Protein 3IPJ (pdb70)

Nearest PDB structures (foldseek):
  3ipj-assembly2_B  TM=1.006E+00  e=4.466E-18  Clostridioides difficile 630
  3bp3-assembly2_B  TM=8.435E-01  e=3.294E-05  Escherichia coli
  1o2f-assembly1_B  TM=8.550E-01  e=3.747E-05  Escherichia coli
  3bp8-assembly1_C  TM=8.709E-01  e=8.657E-05  unclassified
  3lv2-assembly1_A  TM=4.352E-01  e=1.649E+00  Mycobacterium tuberculosis

Structure (mmCIF, N/CA/C/O backbone):
data_3IPJ
#
_entry.id   3IPJ
#
_cell.length_a   37.635
_cell.length_b   34.734
_cell.length_c   72.195
_cell.angle_alpha   90.00
_cell.angle_beta   90.07
_cell.angle_gamma   90.00
#
_symmetry.space_group_name_H-M   'P 1 21 1'
#
loop_
_entity.id
_entity.type
_entity.pdbx_description
1 polymer 'PTS system, IIabc component'
2 non-polymer 'ZINC ION'
3 water water
#
loop_
_atom_site.group_PDB
_atom_site.id
_atom_site.type_symbol
_atom_site.label_atom_id
_atom_site.label_alt_id
_atom_site.label_comp_id
_atom_site.label_asym_id
_atom_site.label_entity_id
_atom_site.label_seq_id
_atom_site.pdbx_PDB_ins_code
_atom_site.Cartn_x
_atom_site.Cartn_y
_atom_site.Cartn_z
_atom_site.occupancy
_atom_site.B_iso_or_equiv
_atom_site.auth_seq_id
_atom_site.auth_comp_id
_atom_site.auth_asym_id
_atom_site.auth_atom_id
_atom_site.pdbx_PDB_model_num
ATOM 1 N N . SER A 1 1 ? 1.128 14.189 45.949 1.00 29.33 1 SER A N 1
ATOM 2 C CA . SER A 1 1 ? 2.553 13.959 45.736 1.00 29.17 1 SER A CA 1
ATOM 3 C C . SER A 1 1 ? 3.276 15.295 45.511 1.00 31.65 1 SER A C 1
ATOM 4 O O . SER A 1 1 ? 2.690 16.271 45.206 1.00 30.33 1 SER A O 1
ATOM 7 N N . ASN A 1 2 ? 4.596 15.230 45.690 1.00 34.90 2 ASN A N 1
ATOM 8 C CA . ASN A 1 2 ? 5.480 16.333 45.382 1.00 39.22 2 ASN A CA 1
ATOM 9 C C . ASN A 1 2 ? 5.501 16.664 43.890 1.00 9.55 2 ASN A C 1
ATOM 10 O O . ASN A 1 2 ? 5.137 15.883 42.990 1.00 10.58 2 ASN A O 1
ATOM 15 N N . ALA A 1 3 ? 5.938 17.874 43.638 1.00 12.30 3 ALA A N 1
ATOM 16 C CA . ALA A 1 3 ? 5.969 18.475 42.291 1.00 19.13 3 ALA A CA 1
ATOM 17 C C . ALA A 1 3 ? 7.001 17.838 41.320 1.00 17.18 3 ALA A C 1
ATOM 18 O O . ALA A 1 3 ? 7.007 18.187 40.200 1.00 14.62 3 ALA A O 1
ATOM 20 N N . ASN A 1 4 ? 7.840 16.913 41.786 1.00 14.30 4 ASN A N 1
ATOM 21 C CA . ASN A 1 4 ? 8.751 16.179 40.912 1.00 13.39 4 ASN A CA 1
ATOM 22 C C . ASN A 1 4 ? 8.122 14.874 40.351 1.00 14.07 4 ASN A C 1
ATOM 23 O O . ASN A 1 4 ? 8.789 14.105 39.698 1.00 16.71 4 ASN A O 1
ATOM 28 N N . LYS A 1 5 ? 6.858 14.647 40.645 1.00 10.63 5 LYS A N 1
ATOM 29 C CA . LYS A 1 5 ? 6.183 13.436 40.230 1.00 12.11 5 LYS A CA 1
ATOM 30 C C . LYS A 1 5 ? 6.376 13.171 38.763 1.00 11.05 5 LYS A C 1
ATOM 31 O O . LYS A 1 5 ? 6.640 12.042 38.374 1.00 11.35 5 LYS A O 1
ATOM 37 N N . TYR A 1 6 ? 6.261 14.245 37.972 1.00 10.54 6 TYR A N 1
ATOM 38 C CA . TYR A 1 6 ? 6.198 14.097 36.492 1.00 11.69 6 TYR A CA 1
ATOM 39 C C . TYR A 1 6 ? 7.549 13.972 35.837 1.00 12.71 6 TYR A C 1
ATOM 40 O O . TYR A 1 6 ? 7.718 13.325 34.776 1.00 12.28 6 TYR A O 1
ATOM 49 N N . ASN A 1 7 ? 8.525 14.602 36.473 1.00 13.98 7 ASN A N 1
ATOM 50 C CA . ASN A 1 7 ? 9.915 14.456 36.042 1.00 14.67 7 ASN A CA 1
ATOM 51 C C . ASN A 1 7 ? 10.493 13.066 36.394 1.00 14.10 7 ASN A C 1
ATOM 52 O O . ASN A 1 7 ? 11.272 12.540 35.597 1.00 14.96 7 ASN A O 1
ATOM 57 N N . LYS A 1 8 ? 10.072 12.449 37.511 1.00 11.87 8 LYS A N 1
ATOM 58 C CA . LYS A 1 8 ? 10.461 11.044 37.847 1.00 12.15 8 LYS A CA 1
ATOM 59 C C . LYS A 1 8 ? 9.916 10.034 36.810 1.00 11.83 8 LYS A C 1
ATOM 60 O O . LYS A 1 8 ? 10.646 9.216 36.293 1.00 12.37 8 LYS A O 1
ATOM 66 N N . ILE A 1 9 ? 8.617 10.104 36.516 1.00 13.42 9 ILE A N 1
ATOM 67 C CA . ILE A 1 9 ? 8.061 9.321 35.423 1.00 9.52 9 ILE A CA 1
ATOM 68 C C . ILE A 1 9 ? 8.840 9.555 34.094 1.00 9.62 9 ILE A C 1
ATOM 69 O O . ILE A 1 9 ? 9.256 8.610 33.450 1.00 11.49 9 ILE A O 1
ATOM 74 N N . ALA A 1 10 ? 9.045 10.803 33.685 1.00 9.64 10 ALA A N 1
ATOM 75 C CA . ALA A 1 10 ? 9.778 11.076 32.438 1.00 10.94 10 ALA A CA 1
ATOM 76 C C . ALA A 1 10 ? 11.110 10.386 32.496 1.00 11.13 10 ALA A C 1
ATOM 77 O O . ALA A 1 10 ? 11.526 9.738 31.530 1.00 10.50 10 ALA A O 1
ATOM 79 N N . ASN A 1 11 ? 11.829 10.547 33.591 1.00 11.23 11 ASN A N 1
ATOM 80 C CA . ASN A 1 11 ? 13.152 9.912 33.678 1.00 13.50 11 ASN A CA 1
ATOM 81 C C . ASN A 1 11 ? 13.125 8.394 33.648 1.00 13.25 11 ASN A C 1
ATOM 82 O O . ASN A 1 11 ? 14.001 7.764 33.005 1.00 11.59 11 ASN A O 1
ATOM 87 N N . GLU A 1 12 ? 12.144 7.809 34.341 1.00 12.42 12 GLU A N 1
ATOM 88 C CA . GLU A 1 12 ? 12.027 6.345 34.343 1.00 11.25 12 GLU A CA 1
ATOM 89 C C . GLU A 1 12 ? 11.733 5.900 32.930 1.00 11.56 12 GLU A C 1
ATOM 90 O O . GLU A 1 12 ? 12.325 4.918 32.451 1.00 11.78 12 GLU A O 1
ATOM 96 N N . LEU A 1 13 ? 10.814 6.605 32.252 1.00 10.20 13 LEU A N 1
ATOM 97 C CA . LEU A 1 13 ? 10.463 6.248 30.876 1.00 12.22 13 LEU A CA 1
ATOM 98 C C . LEU A 1 13 ? 11.694 6.318 29.960 1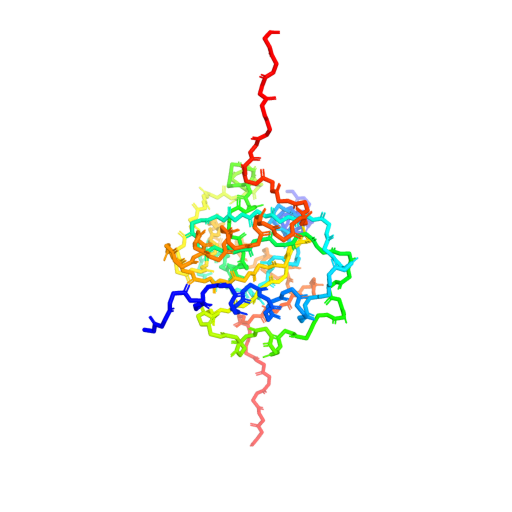.00 11.72 13 LEU A C 1
ATOM 99 O O . LEU A 1 13 ? 11.968 5.332 29.230 1.00 12.93 13 LEU A O 1
ATOM 104 N N . ILE A 1 14 ? 12.437 7.435 30.001 1.00 13.96 14 ILE A N 1
ATOM 105 C CA . ILE A 1 14 ? 13.644 7.597 29.141 1.00 16.18 14 ILE A CA 1
ATOM 106 C C . ILE A 1 14 ? 14.630 6.450 29.460 1.00 15.45 14 ILE A C 1
ATOM 107 O O . ILE A 1 14 ? 15.222 5.852 28.526 1.00 14.60 14 ILE A O 1
ATOM 112 N N . LYS A 1 15 ? 14.822 6.156 30.758 1.00 12.28 15 LYS A N 1
ATOM 113 C CA . LYS A 1 15 ? 15.728 5.137 31.137 1.00 11.74 15 LYS A CA 1
ATOM 114 C C . LYS A 1 15 ? 15.350 3.724 30.612 1.00 14.90 15 LYS A C 1
ATOM 115 O O . LYS A 1 15 ? 16.213 2.945 30.198 1.00 14.88 15 LYS A O 1
ATOM 121 N N . ILE A 1 16 ? 14.068 3.392 30.625 1.00 11.76 16 ILE A N 1
ATOM 122 C CA . ILE A 1 16 ? 13.688 2.105 30.127 1.00 10.87 16 ILE A CA 1
ATOM 123 C C . ILE A 1 16 ? 13.737 1.998 28.577 1.00 11.23 16 ILE A C 1
ATOM 124 O O . ILE A 1 16 ? 14.103 0.956 28.027 1.00 13.39 16 ILE A O 1
ATOM 129 N N . ILE A 1 17 ? 13.353 3.054 27.880 1.00 10.31 17 ILE A N 1
ATOM 130 C CA . ILE A 1 17 ? 13.355 3.054 26.394 1.00 10.27 17 ILE A CA 1
ATOM 131 C C . ILE A 1 17 ? 14.817 3.118 25.939 1.00 10.92 17 ILE A C 1
ATOM 132 O O . ILE A 1 17 ? 15.230 2.415 25.031 1.00 12.81 17 ILE A O 1
ATOM 137 N N . GLY A 1 18 ? 15.631 3.907 26.613 1.00 10.22 18 GLY A N 1
ATOM 138 C CA . GLY A 1 18 ? 17.023 4.095 26.235 1.00 9.19 18 GLY A CA 1
ATOM 139 C C . GLY A 1 18 ? 17.151 5.469 25.615 1.00 11.45 18 GLY A C 1
ATOM 140 O O . GLY A 1 18 ? 16.529 5.730 24.584 1.00 10.98 18 GLY A O 1
ATOM 141 N N . GLU A 1 19 ? 18.000 6.344 26.161 1.00 13.83 19 GLU A N 1
ATOM 142 C CA . GLU A 1 19 ? 18.041 7.700 25.616 1.00 15.59 19 GLU A CA 1
ATOM 143 C C . GLU A 1 19 ? 18.362 7.765 24.094 1.00 15.32 19 GLU A C 1
ATOM 144 O O . GLU A 1 19 ? 17.753 8.529 23.319 1.00 14.76 19 GLU A O 1
ATOM 150 N N . ASP A 1 20 ? 19.344 6.970 23.672 1.00 15.39 20 ASP A N 1
ATOM 151 C CA . ASP A 1 20 ? 19.797 7.040 22.286 1.00 13.07 20 ASP A CA 1
ATOM 152 C C . ASP A 1 20 ? 18.969 6.081 21.406 1.00 12.79 20 ASP A C 1
ATOM 153 O O . ASP A 1 20 ? 19.230 5.944 20.201 1.00 12.49 20 ASP A O 1
ATOM 158 N N . ASN A 1 21 ? 17.927 5.486 22.016 1.00 11.56 21 ASN A N 1
ATOM 159 C CA . ASN A 1 21 ? 16.941 4.710 21.255 1.00 13.86 21 ASN A CA 1
ATOM 160 C C . ASN A 1 21 ? 15.750 5.597 20.786 1.00 12.09 21 ASN A C 1
ATOM 161 O O . ASN A 1 21 ? 14.806 5.091 20.156 1.00 12.71 21 ASN A O 1
ATOM 166 N N . ILE A 1 22 ? 15.783 6.893 21.108 1.00 12.31 22 ILE A N 1
ATOM 167 C CA . ILE A 1 22 ? 14.653 7.802 20.856 1.00 12.47 22 ILE A CA 1
ATOM 168 C C . ILE A 1 22 ? 14.954 8.601 19.608 1.00 13.44 22 ILE A C 1
ATOM 169 O O . ILE A 1 22 ? 16.016 9.252 19.549 1.00 18.16 22 ILE A O 1
ATOM 174 N N . ILE A 1 23 ? 14.078 8.560 18.603 1.00 12.54 23 ILE A N 1
ATOM 175 C CA . ILE A 1 23 ? 14.239 9.435 17.422 1.00 12.45 23 ILE A CA 1
ATOM 176 C C . ILE A 1 23 ? 13.623 10.816 17.727 1.00 13.47 23 ILE A C 1
ATOM 177 O O . ILE A 1 23 ? 14.286 11.864 17.568 1.00 14.08 23 ILE A O 1
ATOM 182 N N . SER A 1 24 ? 12.352 10.814 18.182 1.00 11.51 24 SER A N 1
ATOM 183 C CA . SER A 1 24 ? 11.628 12.038 18.499 1.00 11.51 24 SER A CA 1
ATOM 184 C C . SER A 1 24 ? 10.413 11.659 19.340 1.00 13.01 24 SER A C 1
ATOM 185 O O . SER A 1 24 ? 10.112 10.472 19.461 1.00 11.93 24 SER A O 1
ATOM 188 N N . ILE A 1 25 ? 9.754 12.671 19.940 1.00 11.73 25 ILE A N 1
ATOM 189 C CA . ILE A 1 25 ? 8.735 12.474 20.904 1.00 12.06 25 ILE A CA 1
ATOM 190 C C . ILE A 1 25 ? 7.697 13.516 20.664 1.00 14.85 25 ILE A C 1
ATOM 191 O O . ILE A 1 25 ? 8.049 14.647 20.411 1.00 15.66 25 ILE A O 1
ATOM 196 N N . THR A 1 26 ? 6.409 13.133 20.744 1.00 12.83 26 THR A N 1
ATOM 197 C CA . THR A 1 26 ? 5.282 14.082 20.817 1.00 11.36 26 THR A CA 1
ATOM 198 C C . THR A 1 26 ? 4.226 13.459 21.716 1.00 11.27 26 THR A C 1
ATOM 199 O O . THR A 1 26 ? 4.517 12.498 22.456 1.00 9.78 26 THR A O 1
ATOM 203 N N . HIS A 1 27 ? 3.006 13.962 21.641 1.00 10.51 27 HIS A N 1
ATOM 204 C CA . HIS A 1 27 ? 1.959 13.424 22.477 1.00 11.76 27 HIS A CA 1
ATOM 205 C C . HIS A 1 27 ? 0.600 13.683 21.885 1.00 10.94 27 HIS A C 1
ATOM 206 O O . HIS A 1 27 ? 0.476 14.505 21.005 1.00 13.01 27 HIS A O 1
ATOM 213 N N . CYS A 1 28 ? -0.424 12.962 22.319 1.00 10.07 28 CYS A N 1
ATOM 214 C CA . CYS A 1 28 ? -1.804 13.357 21.979 1.00 11.46 28 CYS A CA 1
ATOM 215 C C . CYS A 1 28 ? -2.486 13.680 23.323 1.00 9.59 28 CYS A C 1
ATOM 216 O O . CYS A 1 28 ? -1.820 14.026 24.320 1.00 10.94 28 CYS A O 1
ATOM 219 N N . ALA A 1 29 ? -3.814 13.554 23.371 1.00 10.30 29 ALA A N 1
ATOM 220 C CA . ALA A 1 29 ? -4.532 13.972 24.559 1.00 8.59 29 ALA A CA 1
ATOM 221 C C . ALA A 1 29 ? -4.260 13.019 25.672 1.00 8.56 29 ALA A C 1
ATOM 222 O O . ALA A 1 29 ? -4.416 13.405 26.831 1.00 10.71 29 ALA A O 1
ATOM 224 N N . THR A 1 30 ? -3.903 11.761 25.353 1.00 9.14 30 THR A N 1
ATOM 225 C CA . THR A 1 30 ? -3.795 10.765 26.439 1.00 8.92 30 THR A CA 1
ATOM 226 C C . THR A 1 30 ? -2.490 9.997 26.359 1.00 9.09 30 THR A C 1
ATOM 227 O O . THR A 1 30 ? -2.145 9.309 27.324 1.00 9.42 30 THR A O 1
ATOM 231 N N . ARG A 1 31 ? -1.773 10.071 25.220 1.00 8.65 31 ARG A N 1
ATOM 232 C CA . ARG A 1 31 ? -0.565 9.255 25.079 1.00 9.47 31 ARG A CA 1
ATOM 233 C C . ARG A 1 31 ? 0.727 10.046 24.778 1.00 9.44 31 ARG A C 1
ATOM 234 O O . ARG A 1 31 ? 0.748 10.994 24.001 1.00 10.13 31 ARG A O 1
ATOM 242 N N . LEU A 1 32 ? 1.805 9.633 25.406 1.00 10.06 32 LEU A N 1
ATOM 243 C CA . LEU A 1 32 ? 3.173 10.039 25.056 1.00 9.84 32 LEU A CA 1
ATOM 244 C C . LEU A 1 32 ? 3.585 9.117 23.892 1.00 9.47 32 LEU A C 1
ATOM 245 O O . LEU A 1 32 ? 3.558 7.900 24.016 1.00 10.30 32 LEU A O 1
ATOM 250 N N . ARG A 1 33 ? 3.955 9.702 22.761 1.00 10.65 33 ARG A N 1
ATOM 251 C CA . ARG A 1 33 ? 4.227 8.932 21.580 1.00 9.34 33 ARG A CA 1
ATOM 252 C C . ARG A 1 33 ? 5.703 9.075 21.216 1.00 9.74 33 ARG A C 1
ATOM 253 O O . ARG A 1 33 ? 6.152 10.149 20.834 1.00 9.84 33 ARG A O 1
ATOM 261 N N . VAL A 1 34 ? 6.451 7.986 21.351 1.00 9.08 34 VAL A N 1
ATOM 262 C CA . VAL A 1 34 ? 7.920 8.014 21.172 1.00 8.86 34 VAL A CA 1
ATOM 263 C C . VAL A 1 34 ? 8.318 7.227 19.911 1.00 10.76 34 VAL A C 1
ATOM 264 O O . VAL A 1 34 ? 8.087 5.999 19.876 1.00 11.35 34 VAL A O 1
ATOM 268 N N . MET A 1 35 ? 8.884 7.905 18.893 1.00 9.68 35 MET A N 1
ATOM 269 C CA . MET A 1 35 ? 9.396 7.218 17.692 1.00 10.39 35 MET A CA 1
ATOM 270 C C . MET A 1 35 ? 10.739 6.644 18.164 1.00 12.72 35 MET A C 1
ATOM 271 O O . MET A 1 35 ? 11.619 7.418 18.605 1.00 11.39 35 MET A O 1
ATOM 276 N N . VAL A 1 36 ? 10.867 5.299 18.140 1.00 10.74 36 VAL A N 1
ATOM 277 C CA . VAL A 1 36 ? 12.062 4.631 18.637 1.00 8.21 36 VAL A CA 1
ATOM 278 C C . VAL A 1 36 ? 12.839 3.926 17.477 1.00 10.08 36 VAL A C 1
ATOM 279 O O . VAL A 1 36 ? 12.267 3.531 16.476 1.00 8.92 36 VAL A O 1
ATOM 283 N N . LYS A 1 37 ? 14.152 3.781 17.657 1.00 10.09 37 LYS A N 1
ATOM 284 C CA . LYS A 1 37 ? 15.003 3.056 16.734 1.00 11.06 37 LYS A CA 1
ATOM 285 C C . LYS A 1 37 ? 14.776 1.537 16.760 1.00 12.62 37 LYS A C 1
ATOM 286 O O . LYS A 1 37 ? 14.666 0.865 15.721 1.00 12.74 37 LYS A O 1
ATOM 292 N N . ASP A 1 38 ? 14.671 0.990 17.954 1.00 12.41 38 ASP A N 1
ATOM 293 C CA . ASP A 1 38 ? 14.530 -0.467 18.153 1.00 11.47 38 ASP A CA 1
ATOM 294 C C . ASP A 1 38 ? 13.534 -0.783 19.305 1.00 9.94 38 ASP A C 1
ATOM 295 O O . ASP A 1 38 ? 13.881 -0.732 20.504 1.00 8.94 38 ASP A O 1
ATOM 300 N N . ARG A 1 39 ? 12.293 -1.125 18.941 1.00 9.55 39 ARG A N 1
ATOM 301 C CA . ARG A 1 39 ? 11.342 -1.515 19.955 1.00 12.29 39 ARG A CA 1
ATOM 302 C C . ARG A 1 39 ? 11.769 -2.775 20.748 1.00 10.50 39 ARG A C 1
ATOM 303 O O . ARG A 1 39 ? 11.400 -2.932 21.901 1.00 10.95 39 ARG A O 1
ATOM 311 N N . GLU A 1 40 ? 12.544 -3.644 20.105 1.00 9.33 40 GLU A N 1
ATOM 312 C CA . GLU A 1 40 ? 12.836 -4.969 20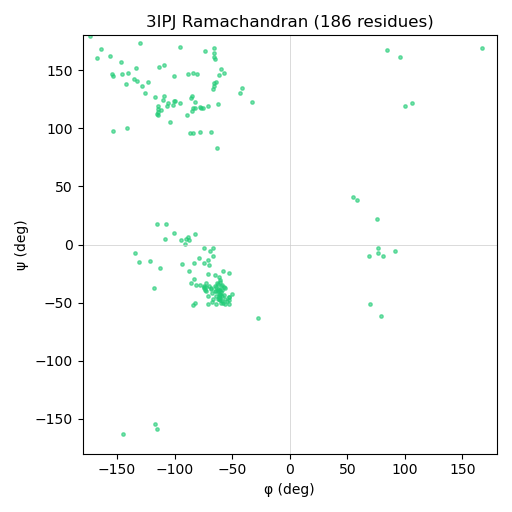.615 1.00 9.87 40 GLU A CA 1
ATOM 313 C C . GLU A 1 40 ? 13.817 -4.974 21.777 1.00 13.39 40 GLU A C 1
ATOM 314 O O . GLU A 1 40 ? 14.115 -6.059 22.327 1.00 17.64 40 GLU A O 1
ATOM 320 N N . ILE A 1 41 ? 14.342 -3.808 22.164 1.00 9.22 41 ILE A N 1
ATOM 321 C CA . ILE A 1 41 ? 15.133 -3.722 23.376 1.00 10.02 41 ILE A CA 1
ATOM 322 C C . ILE A 1 41 ? 14.389 -2.983 24.519 1.00 13.56 41 ILE A C 1
ATOM 323 O O . ILE A 1 41 ? 14.982 -2.735 25.598 1.00 18.46 41 ILE A O 1
ATOM 328 N N . ILE A 1 42 ? 13.108 -2.623 24.289 1.00 12.52 42 ILE A N 1
ATOM 329 C CA . ILE A 1 42 ? 12.312 -1.897 25.280 1.00 11.14 42 ILE A CA 1
ATOM 330 C C . ILE A 1 42 ? 11.506 -2.964 26.071 1.00 12.09 42 ILE A C 1
ATOM 331 O O . ILE A 1 42 ? 10.717 -3.734 25.487 1.00 11.44 42 ILE A O 1
ATOM 336 N N . ASN A 1 43 ? 11.711 -2.987 27.401 1.00 11.57 43 ASN A N 1
ATOM 337 C CA . ASN A 1 43 ? 11.079 -3.938 28.267 1.00 10.17 43 ASN A CA 1
ATOM 338 C C . ASN A 1 43 ? 9.668 -3.408 28.621 1.00 9.51 43 ASN A C 1
ATOM 339 O O . ASN A 1 43 ? 9.510 -2.554 29.533 1.00 9.69 43 ASN A O 1
ATOM 344 N N . ASP A 1 44 ? 8.653 -3.865 27.892 1.00 9.31 44 ASP A N 1
ATOM 345 C CA . ASP A 1 44 ? 7.321 -3.279 28.043 1.00 12.48 44 ASP A CA 1
ATOM 346 C C . ASP A 1 44 ? 6.858 -3.413 29.478 1.00 10.60 44 ASP A C 1
ATOM 347 O O . ASP A 1 44 ? 6.178 -2.535 30.001 1.00 12.57 44 ASP A O 1
ATOM 352 N N . LYS A 1 45 ? 7.165 -4.552 30.097 1.00 11.71 45 LYS A N 1
ATOM 353 C CA . LYS A 1 45 ? 6.659 -4.839 31.454 1.00 11.69 45 LYS A CA 1
ATOM 354 C C . LYS A 1 45 ? 7.175 -3.818 32.458 1.00 11.05 45 LYS A C 1
ATOM 355 O O . LYS A 1 45 ? 6.481 -3.498 33.420 1.00 10.63 45 LYS A O 1
ATOM 361 N N . LYS A 1 46 ? 8.407 -3.346 32.243 1.00 10.99 46 LYS A N 1
ATOM 362 C CA . LYS A 1 46 ? 8.967 -2.337 33.120 1.00 11.72 46 LYS A CA 1
ATOM 363 C C . LYS A 1 46 ? 8.333 -0.992 32.842 1.00 10.96 46 LYS A C 1
ATOM 364 O O . LYS A 1 46 ? 8.135 -0.196 33.769 1.00 10.15 46 LYS A O 1
ATOM 370 N N . VAL A 1 47 ? 8.048 -0.708 31.568 1.00 9.82 47 VAL A N 1
ATOM 371 C CA . VAL A 1 47 ? 7.323 0.505 31.284 1.00 10.90 47 VAL A CA 1
ATOM 372 C C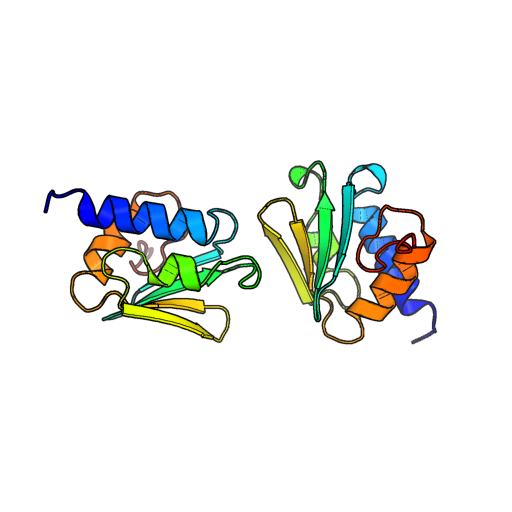 . VAL A 1 47 ? 5.953 0.535 31.943 1.00 9.49 47 VAL A C 1
ATOM 373 O O . VAL A 1 47 ? 5.572 1.536 32.519 1.00 10.90 47 VAL A O 1
ATOM 377 N N . GLU A 1 48 ? 5.237 -0.568 31.908 1.00 9.00 48 GLU A N 1
ATOM 378 C CA . GLU A 1 48 ? 3.890 -0.626 32.404 1.00 9.17 48 GLU A CA 1
ATOM 379 C C . GLU A 1 48 ? 3.840 -0.390 33.909 1.00 9.81 48 GLU A C 1
ATOM 380 O O . GLU A 1 48 ? 2.822 0.049 34.431 1.00 11.52 48 GLU A O 1
ATOM 386 N N . LYS A 1 49 ? 4.932 -0.707 34.607 1.00 12.16 49 LYS A N 1
ATOM 387 C CA . LYS A 1 49 ? 5.051 -0.552 36.081 1.00 12.59 49 LYS A CA 1
ATOM 388 C C . LYS A 1 49 ? 5.334 0.892 36.520 1.00 13.33 49 LYS A C 1
ATOM 389 O O . LYS A 1 49 ? 5.246 1.174 37.729 1.00 13.90 49 LYS A O 1
ATOM 395 N N . VAL A 1 50 ? 5.688 1.799 35.564 1.00 10.27 50 VAL A N 1
ATOM 396 C CA . VAL A 1 50 ? 5.927 3.194 35.906 1.00 9.94 50 VAL A CA 1
ATOM 397 C C . VAL A 1 50 ? 4.615 3.897 36.397 1.00 9.22 50 VAL A C 1
ATOM 398 O O . VAL A 1 50 ? 3.519 3.628 35.865 1.00 8.78 50 VAL A O 1
ATOM 402 N N . ASP A 1 51 ? 4.730 4.727 37.449 1.00 10.10 51 ASP A N 1
ATOM 403 C CA . ASP A 1 51 ? 3.629 5.564 37.965 1.00 12.47 51 ASP A CA 1
ATOM 404 C C . ASP A 1 51 ? 2.837 6.227 36.814 1.00 12.34 51 ASP A C 1
ATOM 405 O O . ASP A 1 51 ? 3.438 6.813 35.870 1.00 12.35 51 ASP A O 1
ATOM 410 N N . GLU A 1 52 ? 1.511 6.086 36.889 1.00 9.88 52 GLU A N 1
ATOM 411 C CA . GLU A 1 52 ? 0.575 6.701 35.968 1.00 10.71 52 GLU A CA 1
ATOM 412 C C . GLU A 1 52 ? 0.482 6.010 34.623 1.00 10.67 52 GLU A C 1
ATOM 413 O O . GLU A 1 52 ? -0.371 6.403 33.809 1.00 10.35 52 GLU A O 1
ATOM 419 N N . VAL A 1 53 ? 1.338 5.021 34.349 1.00 9.54 53 VAL A N 1
ATOM 420 C CA . VAL A 1 53 ? 1.249 4.371 33.004 1.00 8.66 53 VAL A CA 1
ATOM 421 C C . VAL A 1 53 ? 0.054 3.419 32.986 1.00 10.50 53 VAL A C 1
ATOM 422 O O . VAL A 1 53 ? 0.007 2.448 33.734 1.00 13.17 53 VAL A O 1
ATOM 426 N N . LYS A 1 54 ? -0.929 3.695 32.121 1.00 11.12 54 LYS A N 1
ATOM 427 C CA . LYS A 1 54 ? -2.177 2.922 32.076 1.00 9.81 54 LYS A CA 1
ATOM 428 C C . LYS A 1 54 ? -1.995 1.677 31.187 1.00 11.66 54 LYS A C 1
ATOM 429 O O . LYS A 1 54 ? -2.649 0.597 31.435 1.00 11.54 54 LYS A O 1
ATOM 435 N N . GLY A 1 55 ? -1.158 1.821 30.149 1.00 11.63 55 GLY A N 1
ATOM 436 C CA . GLY A 1 55 ? -0.804 0.707 29.284 1.00 8.68 55 GLY A CA 1
ATOM 437 C C . GLY A 1 55 ? 0.274 1.162 28.312 1.00 10.22 55 GLY A C 1
ATOM 438 O O . GLY A 1 55 ? 0.718 2.325 28.347 1.00 13.28 55 GLY A O 1
ATOM 439 N N . VAL A 1 56 ? 0.716 0.249 27.462 1.00 9.78 56 VAL A N 1
ATOM 440 C CA . VAL A 1 56 ? 1.733 0.572 26.418 1.00 11.65 56 VAL A CA 1
ATOM 441 C C . VAL A 1 56 ? 1.354 -0.149 25.166 1.00 11.30 56 VAL A C 1
ATOM 442 O O . VAL A 1 56 ? 0.764 -1.235 25.260 1.00 12.02 56 VAL A O 1
ATOM 446 N N . PHE A 1 57 ? 1.662 0.443 24.007 1.00 9.99 57 PHE A N 1
ATOM 447 C CA . PHE A 1 57 ? 1.470 -0.222 22.708 1.00 11.40 57 PHE A CA 1
ATOM 448 C C . PHE A 1 57 ? 2.587 0.238 21.783 1.00 11.37 57 PHE A C 1
ATOM 449 O O . PHE A 1 57 ? 3.004 1.425 21.839 1.00 12.35 57 PHE A O 1
ATOM 457 N N . PHE A 1 58 ? 3.012 -0.670 20.891 1.00 10.10 58 PHE A N 1
ATOM 458 C CA . PHE A 1 58 ? 3.887 -0.281 19.810 1.00 10.48 58 PHE A CA 1
ATOM 459 C C . PHE A 1 58 ? 3.172 -0.523 18.466 1.00 11.52 58 PHE A C 1
ATOM 460 O O . PHE A 1 58 ? 2.648 -1.644 18.185 1.00 12.48 58 PHE A O 1
ATOM 468 N N . THR A 1 59 ? 3.127 0.510 17.632 1.00 9.85 59 THR A N 1
ATOM 469 C CA . THR A 1 59 ? 2.632 0.285 16.303 1.00 11.33 59 THR A CA 1
ATOM 470 C C . THR A 1 59 ? 3.270 1.329 15.402 1.00 11.83 59 THR A C 1
ATOM 471 O O . THR A 1 59 ? 3.458 2.495 15.845 1.00 10.13 59 THR A O 1
ATOM 475 N N . SER A 1 60 ? 3.579 0.946 14.138 1.00 10.82 60 SER A N 1
ATOM 476 C CA . SER A 1 60 ? 3.965 1.939 13.097 1.00 12.91 60 SER A CA 1
ATOM 477 C C . SER A 1 60 ? 5.148 2.846 13.517 1.00 12.52 60 SER A C 1
ATOM 478 O O . SER A 1 60 ? 5.151 4.058 13.276 1.00 12.43 60 SER A O 1
ATOM 481 N N . GLY A 1 61 ? 6.138 2.240 14.161 1.00 11.06 61 GLY A N 1
ATOM 482 C CA . GLY A 1 61 ? 7.320 2.959 14.622 1.00 11.55 61 GLY A CA 1
ATOM 483 C C . GLY A 1 61 ? 7.123 3.709 15.941 1.00 12.54 61 GLY A C 1
ATOM 484 O O . GLY A 1 61 ? 8.098 4.185 16.514 1.00 11.13 61 GLY A O 1
ATOM 485 N N . GLN A 1 62 ? 5.884 3.808 16.415 1.00 12.07 62 GLN A N 1
ATOM 486 C CA . GLN A 1 62 ? 5.549 4.601 17.613 1.00 13.33 62 GLN A CA 1
ATOM 487 C C . GLN A 1 62 ? 5.373 3.705 18.838 1.00 11.73 62 GLN A C 1
ATOM 488 O O . GLN A 1 62 ? 4.467 2.846 18.880 1.00 9.51 62 GLN A O 1
ATOM 494 N N . TYR A 1 63 ? 6.209 3.964 19.850 1.00 8.39 63 TYR A N 1
ATOM 495 C CA . TYR A 1 63 ? 6.036 3.383 21.186 1.00 8.43 63 TYR A CA 1
ATOM 496 C C . TYR A 1 63 ? 5.120 4.327 22.036 1.00 10.12 63 TYR A C 1
ATOM 497 O O . TYR A 1 63 ? 5.518 5.429 22.370 1.00 9.86 63 TYR A O 1
ATOM 506 N N . GLN A 1 64 ? 3.886 3.891 22.365 1.00 9.73 64 GLN A N 1
ATOM 507 C CA . GLN A 1 64 ? 2.885 4.781 22.900 1.00 9.24 64 GLN A CA 1
ATOM 508 C C . GLN A 1 64 ? 2.692 4.406 24.384 1.00 10.66 64 GLN A C 1
ATOM 509 O O . GLN A 1 64 ? 2.492 3.223 24.711 1.00 10.54 64 GLN A O 1
ATOM 515 N N . ILE A 1 65 ? 2.785 5.405 25.267 1.00 8.73 65 ILE A N 1
ATOM 516 C CA . ILE A 1 65 ? 2.614 5.169 26.672 1.00 8.99 65 ILE A CA 1
ATOM 517 C C . ILE A 1 65 ? 1.379 5.910 27.070 1.00 9.78 65 ILE A C 1
ATOM 518 O O . ILE A 1 65 ? 1.331 7.139 26.945 1.00 10.64 65 ILE A O 1
ATOM 523 N N . ILE A 1 66 ? 0.357 5.174 27.518 1.00 9.11 66 ILE A N 1
ATOM 524 C CA . ILE A 1 66 ? -0.914 5.821 27.858 1.00 9.97 66 ILE A CA 1
ATOM 525 C C . ILE A 1 66 ? -0.789 6.399 29.278 1.00 9.48 66 ILE A C 1
ATOM 526 O O . ILE A 1 66 ? -0.579 5.650 30.240 1.00 9.30 66 ILE A O 1
ATOM 531 N N . LEU A 1 67 ? -0.894 7.728 29.393 1.00 9.26 67 LEU A N 1
ATOM 532 C CA . LEU A 1 67 ? -0.794 8.412 30.688 1.00 10.08 67 LEU A CA 1
ATOM 533 C C . LEU A 1 67 ? -2.133 9.065 31.115 1.00 9.91 67 LEU A C 1
ATOM 534 O O . LEU A 1 67 ? -2.342 9.319 32.315 1.00 10.23 67 LEU A O 1
ATOM 539 N N . GLY A 1 68 ? -3.038 9.312 30.174 1.00 10.26 68 GLY A N 1
ATOM 540 C CA . GLY A 1 68 ? -4.310 9.931 30.517 1.00 11.92 68 GLY A CA 1
ATOM 541 C C . GLY A 1 68 ? -4.214 11.437 30.293 1.00 13.16 68 GLY A C 1
ATOM 542 O O . GLY A 1 68 ? -3.114 12.030 30.195 1.00 12.74 68 GLY A O 1
ATOM 543 N N . THR A 1 69 ? -5.361 12.090 30.185 1.00 13.43 69 THR A N 1
ATOM 544 C CA . THR A 1 69 ? -5.350 13.545 30.018 1.00 13.97 69 THR A CA 1
ATOM 545 C C . THR A 1 69 ? -4.657 14.281 31.191 1.00 13.73 69 THR A C 1
ATOM 546 O O . THR A 1 69 ? -4.685 13.818 32.377 1.00 12.69 69 THR A O 1
ATOM 550 N N . GLY A 1 70 ? -4.091 15.443 30.871 1.00 12.65 70 GLY A N 1
ATOM 551 C CA . GLY A 1 70 ? -3.423 16.291 31.842 1.00 10.81 70 GLY A CA 1
ATOM 552 C C . GLY A 1 70 ? -2.115 15.689 32.345 1.00 13.68 70 GLY A C 1
ATOM 553 O O . GLY A 1 70 ? -1.080 16.385 32.336 1.00 16.45 70 GLY A O 1
ATOM 554 N N . ILE A 1 71 ? -2.120 14.423 32.800 1.00 11.34 71 ILE A N 1
ATOM 555 C CA . ILE A 1 71 ? -0.863 13.768 33.194 1.00 11.24 71 ILE A CA 1
ATOM 556 C C . ILE A 1 71 ? 0.077 13.680 31.960 1.00 10.59 71 ILE A C 1
ATOM 557 O O . ILE A 1 71 ? 1.278 13.904 32.109 1.00 10.39 71 ILE A O 1
ATOM 562 N N . VAL A 1 72 ? -0.464 13.386 30.754 1.00 10.19 72 VAL A N 1
ATOM 563 C CA . VAL A 1 72 ? 0.384 13.298 29.575 1.00 11.59 72 VAL A CA 1
ATOM 564 C C . VAL A 1 72 ? 1.145 14.632 29.282 1.00 12.09 72 VAL A C 1
ATOM 565 O O . VAL A 1 72 ? 2.327 14.604 28.917 1.00 11.07 72 VAL A O 1
ATOM 569 N N . ASN A 1 73 ? 0.484 15.794 29.440 1.00 10.89 73 ASN A N 1
ATOM 570 C CA . ASN A 1 73 ? 1.110 17.120 29.173 1.00 9.65 73 ASN A CA 1
ATOM 571 C C . ASN A 1 73 ? 2.188 17.481 30.153 1.00 11.79 73 ASN A C 1
ATOM 572 O O . ASN A 1 73 ? 3.164 18.105 29.754 1.00 11.91 73 ASN A O 1
ATOM 577 N N . LYS A 1 74 ? 1.972 17.100 31.448 1.00 10.99 74 LYS A N 1
ATOM 578 C CA . LYS A 1 74 ? 2.886 17.395 32.547 1.00 9.19 74 LYS A CA 1
ATOM 579 C C . LYS A 1 74 ? 4.153 16.559 32.389 1.00 9.67 74 LYS A C 1
ATOM 580 O O . LYS A 1 74 ? 5.263 17.026 32.672 1.00 11.18 74 LYS A O 1
ATOM 586 N N . VAL A 1 75 ? 3.990 15.327 31.891 1.00 11.86 75 VAL A N 1
ATOM 587 C CA . VAL A 1 75 ? 5.171 14.467 31.607 1.00 9.66 75 VAL A CA 1
ATOM 588 C C . VAL A 1 75 ? 5.874 14.988 30.357 1.00 11.00 75 VAL A C 1
ATOM 589 O O . VAL A 1 75 ? 7.128 15.072 30.302 1.00 11.43 75 VAL A O 1
ATOM 593 N N . TYR A 1 76 ? 5.081 15.407 29.380 1.00 10.62 76 TYR A N 1
ATOM 594 C CA . TYR A 1 76 ? 5.705 15.921 28.171 1.00 9.95 76 TYR A CA 1
ATOM 595 C C . TYR A 1 76 ? 6.590 17.168 28.509 1.00 10.08 76 TYR A C 1
ATOM 596 O O . TYR A 1 76 ? 7.701 17.319 28.006 1.00 10.21 76 TYR A O 1
ATOM 605 N N . ALA A 1 77 ? 6.077 18.065 29.355 1.00 11.74 77 ALA A N 1
ATOM 606 C CA . ALA A 1 77 ? 6.780 19.285 29.746 1.00 11.87 77 ALA A CA 1
ATOM 607 C C . ALA A 1 77 ? 8.154 19.007 30.468 1.00 16.56 77 ALA A C 1
ATOM 608 O O . ALA A 1 77 ? 9.142 19.786 30.361 1.00 15.24 77 ALA A O 1
ATOM 610 N N . GLU A 1 78 ? 8.230 17.884 31.186 1.00 14.26 78 GLU A N 1
ATOM 611 C CA . GLU A 1 78 ? 9.486 17.457 31.761 1.00 13.67 78 GLU A CA 1
ATOM 612 C C . GLU A 1 78 ? 10.417 16.976 30.641 1.00 14.17 78 GLU A C 1
ATOM 613 O O . GLU A 1 78 ? 11.534 17.424 30.551 1.00 15.24 78 GLU A O 1
ATOM 619 N N . VAL A 1 79 ? 9.942 16.080 29.774 1.00 14.42 79 VAL A N 1
ATOM 620 C CA . VAL A 1 79 ? 10.799 15.580 28.679 1.00 15.43 79 VAL A CA 1
ATOM 621 C C . VAL A 1 79 ? 11.331 16.721 27.795 1.00 17.83 79 VAL A C 1
ATOM 622 O O . VAL A 1 79 ? 12.496 16.685 27.330 1.00 15.67 79 VAL A O 1
ATOM 626 N N . GLU A 1 80 ? 10.483 17.742 27.580 1.00 15.66 80 GLU A N 1
ATOM 627 C CA . GLU A 1 80 ? 10.848 18.944 26.806 1.00 15.29 80 GLU A CA 1
ATOM 628 C C . GLU A 1 80 ? 12.150 19.659 27.265 1.00 20.21 80 GLU A C 1
ATOM 629 O O . GLU A 1 80 ? 12.747 20.392 26.474 1.00 23.42 80 GLU A O 1
ATOM 635 N N . LYS A 1 81 ? 12.576 19.507 28.523 1.00 22.91 81 LYS A N 1
ATOM 636 C CA . LYS A 1 81 ? 13.799 20.179 28.976 1.00 25.30 81 LYS A CA 1
ATOM 637 C C . LYS A 1 81 ? 15.010 19.248 28.815 1.00 30.43 81 LYS A C 1
ATOM 638 O O . LYS A 1 81 ? 16.163 19.677 28.832 1.00 29.89 81 LYS A O 1
ATOM 644 N N . MET A 1 82 ? 14.723 17.962 28.650 1.00 31.13 82 MET A N 1
ATOM 645 C CA . MET A 1 82 ? 15.745 16.943 28.631 1.00 29.05 82 MET A CA 1
ATOM 646 C C . MET A 1 82 ? 16.585 17.036 27.341 1.00 32.04 82 MET A C 1
ATOM 647 O O . MET A 1 82 ? 17.648 16.437 27.240 1.00 30.21 82 MET A O 1
ATOM 652 N N . GLY A 1 83 ? 16.117 17.787 26.349 1.00 32.47 83 GLY A N 1
ATOM 653 C CA . GLY A 1 83 ? 16.899 17.982 25.145 1.00 31.43 83 GLY A CA 1
ATOM 654 C C . GLY A 1 83 ? 16.652 16.997 24.001 1.00 34.94 83 GLY A C 1
ATOM 655 O O . GLY A 1 83 ? 17.207 17.134 22.906 1.00 41.56 83 GLY A O 1
ATOM 656 N N . LEU A 1 84 ? 15.837 15.975 24.224 1.00 31.59 84 LEU A N 1
ATOM 657 C CA . LEU A 1 84 ? 15.561 15.050 23.133 1.00 27.52 84 LEU A CA 1
ATOM 658 C C . LEU A 1 84 ? 14.795 15.862 22.071 1.00 26.80 84 LEU A C 1
ATOM 659 O O . LEU A 1 84 ? 14.348 16.997 22.350 1.00 27.37 84 LEU A O 1
ATOM 664 N N . LYS A 1 85 ? 14.706 15.328 20.854 1.00 23.25 85 LYS A N 1
ATOM 665 C CA . LYS A 1 85 ? 13.888 15.884 19.803 1.00 20.79 85 LYS A CA 1
ATOM 666 C C . LYS A 1 85 ? 12.397 15.709 20.187 1.00 19.69 85 LYS A C 1
ATOM 667 O O . LYS A 1 85 ? 11.805 14.655 19.978 1.00 21.71 85 LYS A O 1
ATOM 673 N N . THR A 1 86 ? 11.811 16.742 20.758 1.00 18.21 86 THR A N 1
ATOM 674 C CA . THR A 1 86 ? 10.386 16.771 21.056 1.00 17.51 86 THR A CA 1
ATOM 675 C C . THR A 1 86 ? 9.736 17.581 19.959 1.00 19.11 86 THR A C 1
ATOM 676 O O . THR A 1 86 ? 10.312 18.537 19.414 1.00 21.41 86 THR A O 1
ATOM 680 N N . LEU A 1 87 ? 8.544 17.218 19.573 1.00 17.46 87 LEU A N 1
ATOM 681 C CA . LEU A 1 87 ? 8.143 17.816 18.342 1.00 21.32 87 LEU A CA 1
ATOM 682 C C . LEU A 1 87 ? 6.924 18.666 18.534 1.00 31.85 87 LEU A C 1
ATOM 683 O O . LEU A 1 87 ? 6.861 19.730 17.920 1.00 35.22 87 LEU A O 1
ATOM 688 N N . SER A 1 88 ? 5.985 18.211 19.400 1.00 34.68 88 SER A N 1
ATOM 689 C CA . SER A 1 88 ? 4.774 18.969 19.784 1.00 34.88 88 SER A CA 1
ATOM 690 C C . SER A 1 88 ? 5.019 20.497 19.680 1.00 38.26 88 SER A C 1
ATOM 691 O O . SER A 1 88 ? 4.376 21.159 18.849 1.00 45.21 88 SER A O 1
ATOM 694 N N . LYS A 1 89 ? 5.953 21.042 20.479 1.00 38.26 89 LYS A N 1
ATOM 695 C CA . LYS A 1 89 ? 6.379 22.452 20.354 1.00 41.97 89 LYS A CA 1
ATOM 696 C C . LYS A 1 89 ? 7.024 22.711 18.995 1.00 45.90 89 LYS A C 1
ATOM 697 O O . LYS A 1 89 ? 8.277 22.682 18.885 1.00 50.28 89 LYS A O 1
ATOM 703 N N . LYS A 1 90 ? 6.161 22.959 17.989 1.00 43.89 90 LYS A N 1
ATOM 704 C CA . LYS A 1 90 ? 6.580 23.276 16.620 1.00 42.34 90 LYS A CA 1
ATOM 705 C C . LYS A 1 90 ? 7.466 24.481 16.680 1.00 34.31 90 LYS A C 1
ATOM 706 O O . LYS A 1 90 ? 7.313 25.361 17.559 1.00 36.17 90 LYS A O 1
ATOM 712 N N . GLU A 1 91 ? 8.433 24.542 15.771 1.00 27.26 91 GLU A N 1
ATOM 713 C CA . GLU A 1 91 ? 9.449 25.590 15.805 1.00 23.07 91 GLU A CA 1
ATOM 714 C C . GLU A 1 91 ? 9.007 26.889 15.136 1.00 25.18 91 GLU A C 1
ATOM 715 O O . GLU A 1 91 ? 8.249 26.875 14.167 1.00 30.56 91 GLU A O 1
ATOM 721 N N . GLN A 1 92 ? 9.494 28.009 15.663 1.00 18.44 92 GLN A N 1
ATOM 722 C CA . GLN A 1 92 ? 9.218 29.323 15.078 1.00 17.07 92 GLN A CA 1
ATOM 723 C C . GLN A 1 92 ? 9.082 29.315 13.551 1.00 19.97 92 GLN A C 1
ATOM 724 O O . GLN A 1 92 ? 10.007 28.894 12.805 1.00 19.63 92 GLN A O 1
ATOM 730 N N . ASP A 1 93 ? 7.903 29.797 13.144 1.00 19.02 93 ASP A N 1
ATOM 731 C CA . ASP A 1 93 ? 7.635 30.178 11.764 1.00 19.79 93 ASP A CA 1
ATOM 732 C C . ASP A 1 93 ? 8.507 31.418 11.412 1.00 23.24 93 ASP A C 1
ATOM 733 O O . ASP A 1 93 ? 8.614 32.358 12.255 1.00 24.99 93 ASP A O 1
ATOM 738 N N . GLU A 1 94 ? 9.175 31.388 10.240 1.00 18.85 94 GLU A N 1
ATOM 739 C CA . GLU A 1 94 ? 9.912 32.554 9.727 1.00 20.46 94 GLU A CA 1
ATOM 740 C C . GLU A 1 94 ? 8.965 33.460 8.875 1.00 26.20 94 GLU A C 1
ATOM 741 O O . GLU 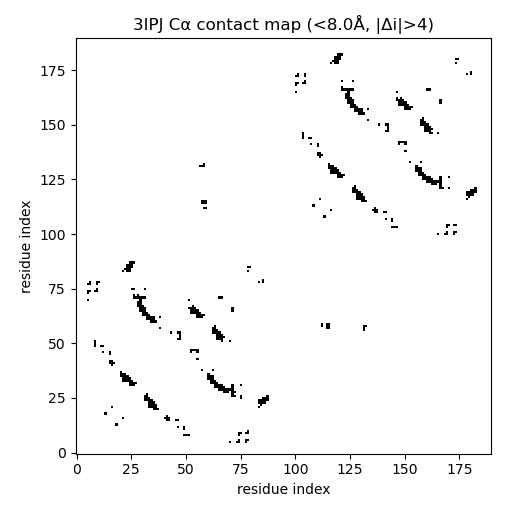A 1 94 ? 8.032 32.928 8.187 1.00 29.46 94 GLU A O 1
ATOM 747 N N . LEU A 1 95 ? 9.182 34.796 8.892 1.00 22.02 95 LEU A N 1
ATOM 748 C CA . LEU A 1 95 ? 8.284 35.737 8.158 1.00 18.96 95 LEU A CA 1
ATOM 749 C C . LEU A 1 95 ? 8.321 35.672 6.608 1.00 20.44 95 LEU A C 1
ATOM 750 O O . LEU A 1 95 ? 9.324 35.235 6.015 1.00 21.93 95 LEU A O 1
ATOM 755 N N . SER B 1 1 ? -17.596 -11.424 -9.917 1.00 10.35 1 SER B N 1
ATOM 756 C CA . SER B 1 1 ? -16.175 -11.119 -9.740 1.00 14.31 1 SER B CA 1
ATOM 757 C C . SER B 1 1 ? -15.447 -12.406 -9.438 1.00 13.24 1 SER B C 1
ATOM 758 O O . SER B 1 1 ? -16.038 -13.434 -9.133 1.00 11.88 1 SER B O 1
ATOM 761 N N . ASN B 1 2 ? -14.135 -12.326 -9.597 1.00 10.84 2 ASN B N 1
ATOM 762 C CA . ASN B 1 2 ? -13.265 -13.447 -9.298 1.00 11.34 2 ASN B CA 1
ATOM 763 C C . ASN B 1 2 ? -13.253 -13.804 -7.785 1.00 36.46 2 ASN B C 1
ATOM 764 O O . ASN B 1 2 ? -13.637 -13.031 -6.914 1.00 38.77 2 ASN B O 1
ATOM 769 N N . ALA B 1 3 ? -12.812 -15.004 -7.535 1.00 33.62 3 ALA B N 1
ATOM 770 C CA . ALA B 1 3 ? -12.798 -15.582 -6.189 1.00 34.06 3 ALA B CA 1
ATOM 771 C C . ALA B 1 3 ? -11.814 -14.869 -5.192 1.00 17.43 3 ALA B C 1
ATOM 772 O O . ALA B 1 3 ? -11.808 -15.185 -4.053 1.00 19.47 3 ALA B O 1
ATOM 774 N N . ASN B 1 4 ? -10.974 -13.983 -5.663 1.00 19.12 4 ASN B N 1
ATOM 775 C CA . ASN B 1 4 ? -10.041 -13.242 -4.791 1.00 19.47 4 ASN B CA 1
ATOM 776 C C . ASN B 1 4 ? -10.635 -11.924 -4.193 1.00 13.95 4 ASN B C 1
ATOM 777 O O . ASN B 1 4 ? -9.972 -11.160 -3.624 1.00 15.38 4 ASN B O 1
ATOM 782 N N . LYS B 1 5 ? -11.889 -11.653 -4.458 1.00 12.77 5 LYS B N 1
ATOM 783 C CA . LYS B 1 5 ? -12.548 -10.431 -4.071 1.00 12.51 5 LYS B CA 1
ATOM 784 C C . LYS B 1 5 ? -12.405 -10.114 -2.567 1.00 13.68 5 LYS B C 1
ATOM 785 O O . LYS B 1 5 ? -12.121 -8.950 -2.136 1.00 13.02 5 LYS B O 1
ATOM 791 N N . TYR B 1 6 ? -12.663 -11.154 -1.763 1.00 14.18 6 TYR B N 1
ATOM 792 C CA . TYR B 1 6 ? -12.593 -11.039 -0.306 1.00 13.73 6 TYR B CA 1
ATOM 793 C C . TYR B 1 6 ? -11.144 -10.991 0.147 1.00 11.93 6 TYR B C 1
ATOM 794 O O . TYR B 1 6 ? -10.776 -10.267 1.072 1.00 12.35 6 TYR B O 1
ATOM 803 N N . ASN B 1 7 ? -10.301 -11.734 -0.547 1.00 11.92 7 ASN B N 1
ATOM 804 C CA . ASN B 1 7 ? -8.871 -11.606 -0.314 1.00 11.66 7 ASN B CA 1
ATOM 805 C C . ASN B 1 7 ? -8.358 -10.202 -0.495 1.00 12.02 7 ASN B C 1
ATOM 806 O O . ASN B 1 7 ? -7.646 -9.680 0.346 1.00 13.36 7 ASN B O 1
ATOM 811 N N . LYS B 1 8 ? -8.771 -9.584 -1.598 1.00 15.04 8 LYS B N 1
ATOM 812 C CA . LYS B 1 8 ? -8.411 -8.196 -1.903 1.00 12.55 8 LYS B CA 1
ATOM 813 C C . LYS B 1 8 ? -8.937 -7.288 -0.794 1.00 11.66 8 LYS B C 1
ATOM 814 O O . LYS B 1 8 ? -8.194 -6.440 -0.275 1.00 12.42 8 LYS B O 1
ATOM 820 N N . ILE B 1 9 ? -10.206 -7.491 -0.388 1.00 11.57 9 ILE B N 1
ATOM 821 C CA . ILE B 1 9 ? -10.814 -6.700 0.689 1.00 11.19 9 ILE B CA 1
ATOM 822 C C . ILE B 1 9 ? -9.996 -6.835 1.991 1.00 12.22 9 ILE B C 1
ATOM 823 O O . ILE B 1 9 ? -9.648 -5.825 2.613 1.00 11.58 9 ILE B O 1
ATOM 828 N N . ALA B 1 10 ? -9.698 -8.074 2.398 1.00 10.36 10 ALA B N 1
ATOM 829 C CA . ALA B 1 10 ? -8.951 -8.353 3.656 1.00 11.26 10 ALA B CA 1
ATOM 830 C C . ALA B 1 10 ? -7.571 -7.721 3.619 1.00 12.14 10 ALA B C 1
ATOM 831 O O . ALA B 1 10 ? -7.095 -7.234 4.635 1.00 16.88 10 ALA B O 1
ATOM 833 N N . ASN B 1 11 ? -6.892 -7.748 2.476 1.00 11.67 11 ASN B N 1
ATOM 834 C CA . ASN B 1 11 ? -5.573 -7.107 2.414 1.00 12.06 11 ASN B CA 1
ATOM 835 C C . ASN B 1 11 ? -5.666 -5.584 2.561 1.00 11.57 11 ASN B C 1
ATOM 836 O O . ASN B 1 11 ? -4.859 -4.963 3.267 1.00 11.74 11 ASN B O 1
ATOM 841 N N . GLU B 1 12 ? -6.595 -4.993 1.814 1.00 11.46 12 GLU B N 1
ATOM 842 C CA . GLU B 1 12 ? -6.778 -3.548 1.817 1.00 14.89 12 GLU B CA 1
ATOM 843 C C . GLU B 1 12 ? -7.161 -3.017 3.202 1.00 14.22 12 GLU B C 1
ATOM 844 O O . GLU B 1 12 ? -6.607 -2.007 3.647 1.00 18.11 12 GLU B O 1
ATOM 850 N N . LEU B 1 13 ? -8.093 -3.678 3.885 1.00 12.03 13 LEU B N 1
ATOM 851 C CA . LEU B 1 13 ? -8.448 -3.285 5.258 1.00 11.33 13 LEU B CA 1
ATOM 852 C C . LEU B 1 13 ? -7.227 -3.334 6.202 1.00 12.26 13 LEU B C 1
ATOM 853 O O . LEU B 1 13 ? -6.998 -2.375 6.975 1.00 10.47 13 LEU B O 1
ATOM 858 N N . ILE B 1 14 ? -6.473 -4.442 6.168 1.00 11.25 14 ILE B N 1
ATOM 859 C CA . ILE B 1 14 ? -5.308 -4.640 7.072 1.00 11.18 14 ILE B CA 1
ATOM 860 C C . ILE B 1 14 ? -4.210 -3.606 6.778 1.00 13.30 14 ILE B C 1
ATOM 861 O O . ILE B 1 14 ? -3.590 -3.088 7.730 1.00 14.02 14 ILE B O 1
ATOM 866 N N . LYS B 1 15 ? -3.978 -3.308 5.477 1.00 11.81 15 LYS B N 1
ATOM 867 C CA . LYS B 1 15 ? -3.064 -2.245 5.080 1.00 13.75 15 LYS B CA 1
ATOM 868 C C . LYS B 1 15 ? -3.409 -0.864 5.682 1.00 12.01 15 LYS B C 1
ATOM 869 O O . LYS B 1 15 ? -2.570 -0.202 6.293 1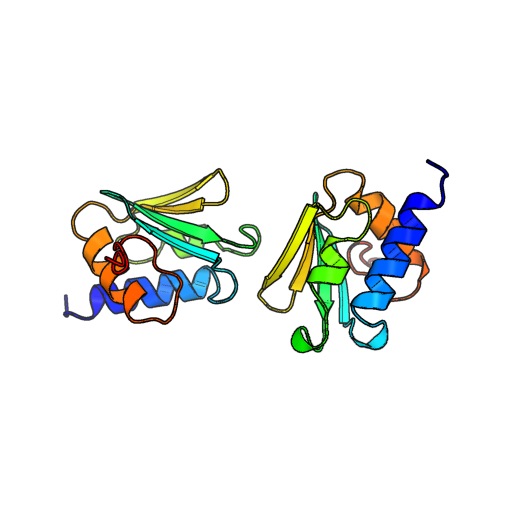.00 11.73 15 LYS B O 1
ATOM 875 N N . ILE B 1 16 ? -4.660 -0.453 5.525 1.00 10.13 16 ILE B N 1
ATOM 876 C CA . ILE B 1 16 ? -5.045 0.839 5.991 1.00 10.96 16 ILE B CA 1
ATOM 877 C C . ILE B 1 16 ? -4.987 0.871 7.533 1.00 11.18 16 ILE B C 1
ATOM 878 O O . ILE B 1 16 ? -4.514 1.858 8.121 1.00 11.10 16 ILE B O 1
ATOM 883 N N . ILE B 1 17 ? -5.448 -0.194 8.187 1.00 9.56 17 ILE B N 1
ATOM 884 C CA . ILE B 1 17 ? -5.453 -0.205 9.659 1.00 8.40 17 ILE B CA 1
ATOM 885 C C . ILE B 1 17 ? -3.987 -0.249 10.124 1.00 10.63 17 ILE B C 1
ATOM 886 O O . ILE B 1 17 ? -3.614 0.395 11.072 1.00 11.83 17 ILE B O 1
ATOM 891 N N . GLY B 1 18 ? -3.159 -0.993 9.422 1.00 10.62 18 GLY B N 1
ATOM 892 C CA . GLY B 1 18 ? -1.783 -1.197 9.847 1.00 12.89 18 GLY B CA 1
ATOM 893 C C . GLY B 1 18 ? -1.691 -2.561 10.519 1.00 13.23 18 GLY B C 1
ATOM 894 O O . GLY B 1 18 ? -2.298 -2.770 11.578 1.00 13.51 18 GLY B O 1
ATOM 895 N N . GLU B 1 19 ? -0.874 -3.475 9.981 1.00 12.25 19 GLU B N 1
ATOM 896 C CA . GLU B 1 19 ? -0.881 -4.841 10.484 1.00 14.67 19 GLU B CA 1
ATOM 897 C C . GLU B 1 19 ? -0.475 -4.917 11.973 1.00 13.36 19 GLU B C 1
ATOM 898 O O . GLU B 1 19 ? -1.080 -5.647 12.768 1.00 15.59 19 GLU B O 1
ATOM 904 N N . ASP B 1 20 ? 0.551 -4.151 12.358 1.00 13.72 20 ASP B N 1
ATOM 905 C CA . ASP B 1 20 ? 0.987 -4.115 13.765 1.00 12.42 20 ASP B CA 1
ATOM 906 C C . ASP B 1 20 ? 0.136 -3.156 14.661 1.00 12.47 20 ASP B C 1
ATOM 907 O O . ASP B 1 20 ? 0.438 -2.919 15.840 1.00 12.56 20 ASP B O 1
ATOM 912 N N . ASN B 1 21 ? -0.950 -2.664 14.078 1.00 11.26 21 ASN B N 1
ATOM 913 C CA . ASN B 1 21 ? -1.918 -1.908 14.813 1.00 10.21 21 ASN B CA 1
ATOM 914 C C . ASN B 1 21 ? -3.059 -2.829 15.311 1.00 13.41 21 ASN B C 1
ATOM 915 O O . ASN B 1 21 ? -4.071 -2.370 15.901 1.00 11.59 21 ASN B O 1
ATOM 920 N N . ILE B 1 22 ? -2.944 -4.129 15.072 1.00 12.75 22 ILE B N 1
ATOM 921 C CA . ILE B 1 22 ? -4.071 -5.038 15.354 1.00 12.79 22 ILE B CA 1
ATOM 922 C C . ILE B 1 22 ? -3.817 -5.908 16.603 1.00 14.32 22 ILE B C 1
ATOM 923 O O . ILE B 1 22 ? -2.823 -6.665 16.641 1.00 16.61 22 ILE B O 1
ATOM 928 N N . ILE B 1 23 ? -4.667 -5.794 17.629 1.00 12.95 23 ILE B N 1
ATOM 929 C CA . ILE B 1 23 ? -4.570 -6.635 18.829 1.00 13.15 23 ILE B CA 1
ATOM 930 C C . ILE B 1 23 ? -5.274 -7.957 18.481 1.00 15.86 23 ILE B C 1
ATOM 931 O O . ILE B 1 23 ? -4.693 -9.055 18.653 1.00 16.68 23 ILE B O 1
ATOM 936 N N . SER B 1 24 ? -6.513 -7.870 17.949 1.00 14.49 24 SER B N 1
ATOM 937 C CA . SER B 1 24 ? -7.226 -9.103 17.610 1.00 15.31 24 SER B CA 1
ATOM 938 C C . SER B 1 24 ? -8.419 -8.791 16.760 1.00 13.73 24 SER B C 1
ATOM 939 O O . SER B 1 24 ? -8.858 -7.645 16.753 1.00 12.78 24 SER B O 1
ATOM 942 N N . ILE B 1 25 ? -8.930 -9.799 16.038 1.00 11.00 25 ILE B N 1
ATOM 943 C CA . ILE B 1 25 ? -10.084 -9.576 15.203 1.00 10.66 25 ILE B CA 1
ATOM 944 C C . ILE B 1 25 ? -11.173 -10.574 15.441 1.00 10.50 25 ILE B C 1
ATOM 945 O O . ILE B 1 25 ? -10.895 -11.745 15.537 1.00 11.30 25 ILE B O 1
ATOM 950 N N . THR B 1 26 ? -12.421 -10.096 15.505 1.00 9.27 26 THR B N 1
ATOM 951 C CA . THR B 1 26 ? -13.602 -10.926 15.671 1.00 11.92 26 THR B CA 1
ATOM 952 C C . THR B 1 26 ? -14.628 -10.514 14.574 1.00 11.61 26 THR B C 1
ATOM 953 O O . THR B 1 26 ? -14.376 -9.553 13.834 1.00 12.81 26 THR B O 1
ATOM 957 N N . HIS B 1 27 ? -15.738 -11.230 14.442 1.00 9.81 27 HIS B N 1
ATOM 958 C CA . HIS B 1 27 ? -16.833 -10.726 13.627 1.00 10.91 27 HIS B CA 1
ATOM 959 C C . HIS B 1 27 ? -18.185 -11.098 14.123 1.00 10.68 27 HIS B C 1
ATOM 960 O O . HIS B 1 27 ? -18.336 -12.072 14.831 1.00 11.84 27 HIS B O 1
ATOM 967 N N . CYS B 1 28 ? -19.187 -10.318 13.732 1.00 11.08 28 CYS B N 1
ATOM 968 C CA . CYS B 1 28 ? -20.584 -10.618 14.061 1.00 10.07 28 CYS B CA 1
ATOM 969 C C . CYS B 1 28 ? -21.353 -10.905 12.746 1.00 11.37 28 CYS B C 1
ATOM 970 O O . CYS B 1 28 ? -20.738 -11.237 11.736 1.00 10.78 28 CYS B O 1
ATOM 973 N N . ALA B 1 29 ? -22.686 -10.772 12.755 1.00 12.20 29 ALA B N 1
ATOM 974 C CA . ALA B 1 29 ? -23.535 -11.026 11.586 1.00 13.89 29 ALA B CA 1
ATOM 975 C C . ALA B 1 29 ? -23.209 -10.120 10.425 1.00 13.38 29 ALA B C 1
ATOM 976 O O . ALA B 1 29 ? -23.418 -10.519 9.277 1.00 13.54 29 ALA B O 1
ATOM 978 N N . THR B 1 30 ? -22.779 -8.888 10.722 1.00 10.55 30 THR B N 1
ATOM 979 C CA . THR B 1 30 ? -22.610 -7.903 9.682 1.00 10.57 30 THR B CA 1
ATOM 980 C C . THR B 1 30 ? -21.313 -7.114 9.762 1.00 11.04 30 THR B C 1
ATOM 981 O O . THR B 1 30 ? -21.078 -6.316 8.839 1.00 13.05 30 THR B O 1
ATOM 985 N N . ARG B 1 31 ? -20.493 -7.259 10.830 1.00 9.60 31 ARG B N 1
ATOM 986 C CA . ARG B 1 31 ? -19.345 -6.337 10.971 1.00 9.98 31 ARG B CA 1
ATOM 987 C C . ARG B 1 31 ? -18.073 -7.065 11.279 1.00 9.42 31 ARG B C 1
ATOM 988 O O . ARG B 1 31 ? -18.056 -8.020 12.051 1.00 10.42 31 ARG B O 1
ATOM 996 N N . LEU B 1 32 ? -16.990 -6.607 10.688 1.00 8.93 32 LEU B N 1
ATOM 997 C CA . LEU B 1 32 ? -15.656 -7.069 11.096 1.00 8.69 32 LEU B CA 1
ATOM 998 C C . LEU B 1 32 ? -15.236 -6.179 12.285 1.00 9.87 32 LEU B C 1
ATOM 999 O O . LEU B 1 32 ? -15.260 -4.951 12.179 1.00 10.91 32 LEU B O 1
ATOM 1004 N N . ARG B 1 33 ? -14.865 -6.816 13.392 1.00 9.57 33 ARG B N 1
ATOM 1005 C CA . ARG B 1 33 ? -14.582 -6.105 14.616 1.00 9.41 33 ARG B CA 1
ATOM 1006 C C . ARG B 1 33 ? -13.101 -6.251 14.965 1.00 9.17 33 ARG B C 1
ATOM 1007 O O . ARG B 1 33 ? -12.646 -7.325 15.313 1.00 10.28 33 ARG B O 1
ATOM 1015 N N . VAL B 1 34 ? -12.362 -5.163 14.884 1.00 9.19 34 VAL B N 1
ATOM 1016 C CA . VAL B 1 34 ? -10.903 -5.225 15.015 1.00 10.18 34 VAL B CA 1
ATOM 1017 C C . VAL B 1 34 ? -10.505 -4.459 16.322 1.00 10.53 34 VAL B C 1
ATOM 1018 O O . VAL B 1 34 ? -10.725 -3.229 16.389 1.00 11.44 34 VAL B O 1
ATOM 1022 N N . MET B 1 35 ? -9.963 -5.134 17.341 1.00 9.69 35 MET B N 1
ATOM 1023 C CA . MET B 1 35 ? -9.463 -4.396 18.504 1.00 10.23 35 MET B CA 1
ATOM 1024 C C . MET B 1 35 ? -8.137 -3.791 18.010 1.00 11.61 35 MET B C 1
ATOM 1025 O O . MET B 1 35 ? -7.201 -4.531 17.661 1.00 12.84 35 MET B O 1
ATOM 1030 N N . VAL B 1 36 ? -8.053 -2.452 17.974 1.00 11.14 36 VAL B N 1
ATOM 1031 C CA . VAL B 1 36 ? -6.877 -1.780 17.420 1.00 10.28 36 VAL B CA 1
ATOM 1032 C C . VAL B 1 36 ? -6.070 -1.128 18.551 1.00 10.04 36 VAL B C 1
ATOM 1033 O O . VAL B 1 36 ? -6.637 -0.797 19.612 1.00 11.61 36 VAL B O 1
ATOM 1037 N N . LYS B 1 37 ? -4.761 -0.949 18.316 1.00 8.23 37 LYS B N 1
ATOM 1038 C CA . LYS B 1 37 ? -3.868 -0.330 19.291 1.00 9.32 37 LYS B CA 1
ATOM 1039 C C . LYS B 1 37 ? -4.019 1.201 19.307 1.00 10.51 37 LYS B C 1
ATOM 1040 O O . LYS B 1 37 ? -3.896 1.854 20.367 1.00 11.00 37 LYS B O 1
ATOM 1046 N N . ASP B 1 38 ? -4.270 1.769 18.119 1.00 8.85 38 ASP B N 1
ATOM 1047 C CA . ASP B 1 38 ? -4.256 3.211 17.957 1.00 10.57 38 ASP B CA 1
ATOM 1048 C C . ASP B 1 38 ? -5.162 3.622 16.811 1.00 9.49 38 ASP B C 1
ATOM 1049 O O . ASP B 1 38 ? -4.726 3.567 15.642 1.00 11.39 38 ASP B O 1
ATOM 1054 N N . ARG B 1 39 ? -6.414 4.039 17.110 1.00 9.04 39 ARG B N 1
ATOM 1055 C CA . ARG B 1 39 ? -7.316 4.402 16.002 1.00 9.78 39 ARG B CA 1
ATOM 1056 C C . ARG B 1 39 ? -7.020 5.749 15.322 1.00 11.30 39 ARG B C 1
ATOM 1057 O O . ARG B 1 39 ? -7.492 6.023 14.219 1.00 10.18 39 ARG B O 1
ATOM 1065 N N . GLU B 1 40 ? -6.225 6.577 15.981 1.00 12.13 40 GLU B N 1
ATOM 1066 C CA . GLU B 1 40 ? -5.909 7.883 15.464 1.00 10.92 40 GLU B CA 1
ATOM 1067 C C . GLU B 1 40 ? -5.001 7.811 14.225 1.00 14.30 40 GLU B C 1
ATOM 1068 O O . GLU B 1 40 ? -4.961 8.787 13.486 1.00 19.38 40 GLU B O 1
ATOM 1074 N N . ILE B 1 41 ? -4.325 6.683 13.962 1.00 11.89 41 ILE B N 1
ATOM 1075 C CA . ILE B 1 41 ? -3.505 6.506 12.744 1.00 11.83 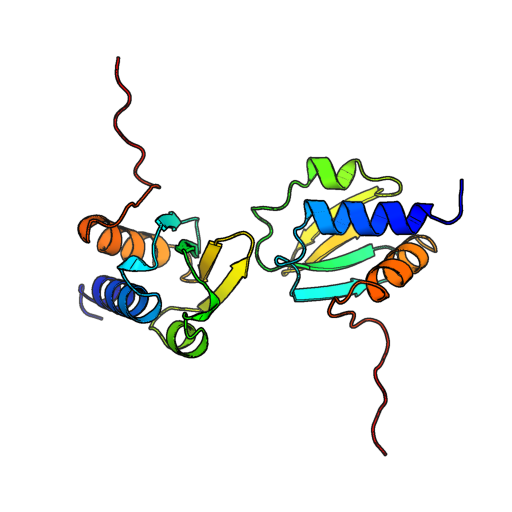41 ILE B CA 1
ATOM 1076 C C . ILE B 1 41 ? -4.212 5.693 11.678 1.00 12.73 41 ILE B C 1
ATOM 1077 O O . ILE B 1 41 ? -3.558 5.282 10.676 1.00 13.38 41 ILE B O 1
ATOM 1082 N N . ILE B 1 42 ? -5.506 5.429 11.861 1.00 9.93 42 ILE B N 1
ATOM 1083 C CA . ILE B 1 42 ? -6.265 4.750 10.827 1.00 10.93 42 ILE B CA 1
ATOM 1084 C C . ILE B 1 42 ? -7.099 5.819 10.008 1.00 14.10 42 ILE B C 1
ATOM 1085 O O . ILE B 1 42 ? -7.925 6.582 10.616 1.00 14.28 42 ILE B O 1
ATOM 1090 N N . ASN B 1 43 ? -6.913 5.862 8.665 1.00 11.80 43 ASN B N 1
ATOM 1091 C CA . ASN B 1 43 ? -7.712 6.721 7.813 1.00 13.08 43 ASN B CA 1
ATOM 1092 C C . ASN B 1 43 ? -9.129 6.162 7.518 1.00 13.19 43 ASN B C 1
ATOM 1093 O O . ASN B 1 43 ? -9.293 5.322 6.599 1.00 13.09 43 ASN B O 1
ATOM 1098 N N . ASP B 1 44 ? -10.134 6.609 8.278 1.00 13.20 44 ASP B N 1
ATOM 1099 C CA . ASP B 1 44 ? -11.538 6.145 8.071 1.00 11.77 44 ASP B CA 1
ATOM 1100 C C . ASP B 1 44 ? -12.040 6.392 6.646 1.00 11.19 44 ASP B C 1
ATOM 1101 O O . ASP B 1 44 ? -12.817 5.594 6.125 1.00 9.45 44 ASP B O 1
ATOM 1106 N N . LYS B 1 45 ? -11.663 7.523 6.042 1.00 9.36 45 LYS B N 1
ATOM 1107 C CA . LYS B 1 45 ? -12.174 7.850 4.689 1.00 11.08 45 LYS B CA 1
ATOM 1108 C C . LYS B 1 45 ? -11.699 6.833 3.647 1.00 10.89 45 LYS B C 1
ATOM 1109 O O . LYS B 1 45 ? -12.408 6.511 2.704 1.00 10.85 45 LYS B O 1
ATOM 1115 N N . LYS B 1 46 ? -10.461 6.368 3.814 1.00 10.28 46 LYS B N 1
ATOM 1116 C CA . LYS B 1 46 ? -9.892 5.316 2.986 1.00 11.41 46 LYS B CA 1
ATOM 1117 C C . LYS B 1 46 ? -10.573 3.957 3.216 1.00 10.06 46 LYS B C 1
ATOM 1118 O O . LYS B 1 46 ? -10.966 3.262 2.241 1.00 9.89 46 LYS B O 1
ATOM 1124 N N . VAL B 1 47 ? -10.704 3.556 4.485 1.00 9.47 47 VAL B N 1
ATOM 1125 C CA . VAL B 1 47 ? -11.448 2.335 4.780 1.00 8.89 47 VAL B CA 1
ATOM 1126 C C . VAL B 1 47 ? -12.862 2.364 4.135 1.00 9.79 47 VAL B C 1
ATOM 1127 O O . VAL B 1 47 ? -13.284 1.375 3.532 1.00 8.78 47 VAL B O 1
ATOM 1131 N N . GLU B 1 48 ? -13.590 3.470 4.247 1.00 10.07 48 GLU B N 1
ATOM 1132 C CA . GLU B 1 48 ? -14.953 3.561 3.664 1.00 10.47 48 GLU B CA 1
ATOM 1133 C C . GLU B 1 48 ? -14.988 3.311 2.152 1.00 11.89 48 GLU B C 1
ATOM 1134 O O . GLU B 1 48 ? -16.060 3.015 1.596 1.00 11.08 48 GLU B O 1
ATOM 1140 N N . LYS B 1 49 ? -13.856 3.500 1.468 1.00 9.44 49 LYS B N 1
ATOM 1141 C CA . LYS B 1 49 ? -13.828 3.330 -0.008 1.00 9.89 49 LYS B CA 1
ATOM 1142 C C . LYS B 1 49 ? -13.664 1.874 -0.443 1.00 10.23 49 LYS B C 1
ATOM 1143 O O . LYS B 1 49 ? -13.919 1.566 -1.619 1.00 12.05 49 LYS B O 1
ATOM 1149 N N . VAL B 1 50 ? -13.236 0.982 0.489 1.00 10.10 50 VAL B N 1
ATOM 1150 C CA . VAL B 1 50 ? -12.943 -0.415 0.138 1.00 9.68 50 VAL B CA 1
ATOM 1151 C C . VAL B 1 50 ? -14.233 -1.144 -0.329 1.00 10.95 50 VAL B C 1
ATOM 1152 O O . VAL B 1 50 ? -15.347 -0.913 0.194 1.00 13.41 50 VAL B O 1
ATOM 1156 N N . ASP B 1 51 ? -14.074 -1.963 -1.364 1.00 8.94 51 ASP B N 1
ATOM 1157 C CA . ASP B 1 51 ? -15.125 -2.788 -1.907 1.00 9.62 51 ASP B CA 1
ATOM 1158 C C . ASP B 1 51 ? -15.957 -3.419 -0.770 1.00 13.33 51 ASP B C 1
ATOM 1159 O O . ASP B 1 51 ? -15.371 -3.942 0.202 1.00 11.25 51 ASP B O 1
ATOM 1164 N N . GLU B 1 52 ? -17.295 -3.377 -0.903 1.00 10.95 52 GLU B N 1
ATOM 1165 C CA . GLU B 1 52 ? -18.211 -3.954 0.085 1.00 11.34 52 GLU B CA 1
ATOM 1166 C C . GLU B 1 52 ? -18.299 -3.273 1.458 1.00 11.07 52 GLU B C 1
ATOM 1167 O O . GLU B 1 52 ? -19.183 -3.629 2.251 1.00 10.75 52 GLU B O 1
ATOM 1173 N N . VAL B 1 53 ? -17.413 -2.322 1.761 1.00 10.15 53 VAL B N 1
ATOM 1174 C CA . VAL B 1 53 ? -17.548 -1.592 3.051 1.00 8.84 53 VAL B CA 1
ATOM 1175 C C . VAL B 1 53 ? -18.768 -0.660 2.972 1.00 8.81 53 VAL B C 1
ATOM 1176 O O . VAL B 1 53 ? -18.837 0.266 2.140 1.00 9.25 53 VAL B O 1
ATOM 1180 N N . LYS B 1 54 ? -19.720 -0.914 3.871 1.00 9.57 54 LYS B N 1
ATOM 1181 C CA . LYS B 1 54 ? -20.940 -0.128 3.990 1.00 12.63 54 LYS B CA 1
ATOM 1182 C C . LYS B 1 54 ? -20.708 1.077 4.935 1.00 12.09 54 LYS B C 1
ATOM 1183 O O . LYS B 1 54 ? -21.459 2.091 4.854 1.00 12.50 54 LYS B O 1
ATOM 1189 N N . GLY B 1 55 ? -19.711 0.994 5.822 1.00 9.97 55 GLY B N 1
ATOM 1190 C CA . GLY B 1 55 ? -19.453 2.092 6.733 1.00 11.93 55 GLY B CA 1
ATOM 1191 C C . GLY B 1 55 ? -18.503 1.625 7.827 1.00 10.30 55 GLY B C 1
ATOM 1192 O O . GLY B 1 55 ? -18.209 0.401 7.947 1.00 8.62 55 GLY B O 1
ATOM 1193 N N . VAL B 1 56 ? -18.008 2.588 8.605 1.00 8.71 56 VAL B N 1
ATOM 1194 C CA . VAL B 1 56 ? -17.076 2.260 9.711 1.00 11.63 56 VAL B CA 1
ATOM 1195 C C . VAL B 1 56 ? -17.461 3.011 10.979 1.00 11.62 56 VAL B C 1
ATOM 1196 O O . VAL B 1 56 ? -17.891 4.182 10.934 1.00 12.31 56 VAL B O 1
ATOM 1200 N N 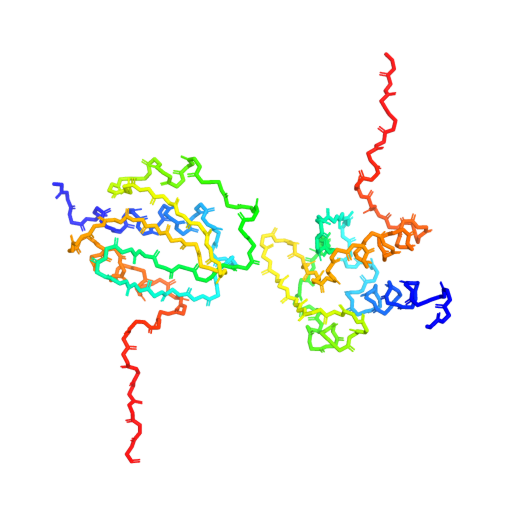. PHE B 1 57 ? -17.314 2.348 12.117 1.00 9.60 57 PHE B N 1
ATOM 1201 C CA . PHE B 1 57 ? -17.498 3.014 13.417 1.00 9.80 57 PHE B CA 1
ATOM 1202 C C . PHE B 1 57 ? -16.326 2.597 14.290 1.00 10.59 57 PHE B C 1
ATOM 1203 O O . PHE B 1 57 ? -15.771 1.499 14.080 1.00 12.50 57 PHE B O 1
ATOM 1211 N N . PHE B 1 58 ? -15.931 3.442 15.255 1.00 9.09 58 PHE B N 1
ATOM 1212 C CA . PHE B 1 58 ? -15.019 2.968 16.300 1.00 9.68 58 PHE B CA 1
ATOM 1213 C C . PHE B 1 58 ? -15.694 3.286 17.606 1.00 9.78 58 PHE B C 1
ATOM 1214 O O . PHE B 1 58 ? -16.138 4.450 17.816 1.00 9.71 58 PHE B O 1
ATOM 1222 N N . THR B 1 59 ? -15.769 2.287 18.485 1.00 8.61 59 THR B N 1
ATOM 1223 C CA . THR B 1 59 ? -16.212 2.531 19.855 1.00 9.56 59 THR B CA 1
ATOM 1224 C C . THR B 1 59 ? -15.625 1.445 20.762 1.00 11.47 59 THR B C 1
ATOM 1225 O O . THR B 1 59 ? -15.402 0.297 20.335 1.00 11.35 59 THR B O 1
ATOM 1229 N N . SER B 1 60 ? -15.320 1.807 22.009 1.00 10.98 60 SER B N 1
ATOM 1230 C CA . SER B 1 60 ? -14.925 0.779 23.003 1.00 12.77 60 SER B CA 1
ATOM 1231 C C . SER B 1 60 ? -13.681 -0.025 22.563 1.00 13.67 60 SER B C 1
ATOM 1232 O O . SER B 1 60 ? -13.604 -1.219 22.785 1.00 16.87 60 SER B O 1
ATOM 1235 N N . GLY B 1 61 ? -12.719 0.627 21.940 1.00 11.43 61 GLY B N 1
ATOM 1236 C CA . GLY B 1 61 ? -11.509 -0.078 21.510 1.00 10.62 61 GLY B CA 1
ATOM 1237 C C . GLY B 1 61 ? -11.692 -0.941 20.253 1.00 11.39 61 GLY B C 1
ATOM 1238 O O . GLY B 1 61 ? -10.701 -1.513 19.807 1.00 11.53 61 GLY B O 1
ATOM 1239 N N . GLN B 1 62 ? -12.910 -1.046 19.695 1.00 11.72 62 GLN B N 1
ATOM 1240 C CA . GLN B 1 62 ? -13.137 -1.840 18.463 1.00 11.63 62 GLN B CA 1
ATOM 1241 C C . GLN B 1 62 ? -13.333 -0.937 17.263 1.00 12.19 62 GLN B C 1
ATOM 1242 O O . GLN B 1 62 ? -14.239 -0.091 17.247 1.00 12.45 62 GLN B O 1
ATOM 1248 N N . TYR B 1 63 ? -12.461 -1.123 16.268 1.00 11.11 63 TYR B N 1
ATOM 1249 C CA . TYR B 1 63 ? -12.637 -0.523 14.947 1.00 9.30 63 TYR B CA 1
ATOM 1250 C C . TYR B 1 63 ? -13.559 -1.475 14.146 1.00 9.19 63 TYR B C 1
ATOM 1251 O O . TYR B 1 63 ? -13.167 -2.612 13.847 1.00 10.39 63 TYR B O 1
ATOM 1260 N N . GLN B 1 64 ? -14.778 -1.010 13.789 1.00 8.62 64 GLN B N 1
ATOM 1261 C CA . GLN B 1 64 ? -15.821 -1.871 13.290 1.00 9.79 64 GLN B CA 1
ATOM 1262 C C . GLN B 1 64 ? -16.030 -1.569 11.823 1.00 9.30 64 GLN B C 1
ATOM 1263 O O . GLN B 1 64 ? -16.270 -0.435 11.484 1.00 13.20 64 GLN B O 1
ATOM 1269 N N . ILE B 1 65 ? -15.930 -2.563 10.939 1.00 8.95 65 ILE B N 1
ATOM 1270 C CA . ILE B 1 65 ? -16.126 -2.292 9.506 1.00 9.33 65 ILE B CA 1
ATOM 1271 C C . ILE B 1 65 ? -17.379 -3.041 9.053 1.00 10.36 65 ILE B C 1
ATOM 1272 O O . ILE B 1 65 ? -17.433 -4.281 9.183 1.00 9.96 65 ILE B O 1
ATOM 1277 N N . ILE B 1 66 ? -18.404 -2.311 8.558 1.00 9.56 66 ILE B N 1
ATOM 1278 C CA . ILE B 1 66 ? -19.691 -2.952 8.192 1.00 9.24 66 ILE B CA 1
ATOM 1279 C C . ILE B 1 66 ? -19.600 -3.528 6.767 1.00 10.17 66 ILE B C 1
ATOM 1280 O O . ILE B 1 66 ? -19.362 -2.800 5.814 1.00 11.10 66 ILE B O 1
ATOM 1285 N N . LEU B 1 67 ? -19.745 -4.845 6.637 1.00 11.01 67 LEU B N 1
ATOM 1286 C CA . LEU B 1 67 ? -19.552 -5.508 5.340 1.00 10.05 67 LEU B CA 1
ATOM 1287 C C . LEU B 1 67 ? -20.846 -6.241 4.947 1.00 11.92 67 LEU B C 1
ATOM 1288 O O . LEU B 1 67 ? -21.012 -6.639 3.765 1.00 12.90 67 LEU B O 1
ATOM 1293 N N . GLY B 1 68 ? -21.757 -6.405 5.911 1.00 10.57 68 GLY B N 1
ATOM 1294 C CA . GLY B 1 68 ? -23.030 -7.059 5.661 1.00 10.44 68 GLY B CA 1
ATOM 1295 C C . GLY B 1 68 ? -22.929 -8.590 5.766 1.00 11.77 68 GLY B C 1
ATOM 1296 O O . GLY B 1 68 ? -21.809 -9.183 5.816 1.00 11.93 68 GLY B O 1
ATOM 1297 N N . THR B 1 69 ? -24.102 -9.231 5.814 1.00 10.13 69 THR B N 1
ATOM 1298 C CA . THR B 1 69 ? -24.224 -10.681 5.989 1.00 11.84 69 THR B CA 1
ATOM 1299 C C . THR B 1 69 ? -23.555 -11.436 4.843 1.00 12.10 69 THR B C 1
ATOM 1300 O O . THR B 1 69 ? -23.588 -10.961 3.697 1.00 9.63 69 THR B O 1
ATOM 1304 N N . GLY B 1 70 ? -22.969 -12.597 5.166 1.00 13.53 70 GLY B N 1
ATOM 1305 C CA . GLY B 1 70 ? -22.290 -13.446 4.186 1.00 10.76 70 GLY B CA 1
ATOM 1306 C C . GLY B 1 70 ? -20.886 -12.914 3.880 1.00 12.17 70 GLY B C 1
ATOM 1307 O O . GLY B 1 70 ? -19.882 -13.576 4.135 1.00 9.76 70 GLY B O 1
ATOM 1308 N N . ILE B 1 71 ? -20.827 -11.685 3.346 1.00 11.99 71 ILE B N 1
ATOM 1309 C CA . ILE B 1 71 ? -19.586 -11.011 3.027 1.00 9.92 71 ILE B CA 1
ATOM 1310 C C . ILE B 1 71 ? -18.663 -10.987 4.250 1.00 10.44 71 ILE B C 1
ATOM 1311 O O . ILE B 1 71 ? -17.449 -11.261 4.121 1.00 10.83 71 ILE B O 1
ATOM 1316 N N . VAL B 1 72 ? -19.191 -10.658 5.446 1.00 9.23 72 VAL B N 1
ATOM 1317 C CA . VAL B 1 72 ? -18.260 -10.496 6.539 1.00 8.77 72 VAL B CA 1
ATOM 1318 C C . VAL B 1 72 ? -17.552 -11.840 6.783 1.00 9.63 72 VAL B C 1
ATOM 1319 O O . VAL B 1 72 ? -16.360 -11.916 7.077 1.00 8.23 72 VAL B O 1
ATOM 1323 N N . ASN B 1 73 ? -18.313 -12.928 6.648 1.00 10.67 73 ASN B N 1
ATOM 1324 C CA . ASN B 1 73 ? -17.781 -14.278 6.842 1.00 10.95 73 ASN B CA 1
ATOM 1325 C C . ASN B 1 73 ? -16.698 -14.600 5.844 1.00 8.61 73 ASN B C 1
ATOM 1326 O O . ASN B 1 73 ? -15.646 -15.102 6.209 1.00 9.89 73 ASN B O 1
ATOM 1331 N N . LYS B 1 74 ? -16.957 -14.290 4.561 1.00 9.14 74 LYS B N 1
ATOM 1332 C CA . LYS B 1 74 ? -15.962 -14.473 3.496 1.00 10.31 74 LYS B CA 1
ATOM 1333 C C . LYS B 1 74 ? -14.668 -13.650 3.694 1.00 11.75 74 LYS B C 1
ATOM 1334 O O . LYS B 1 74 ? -13.523 -14.185 3.606 1.00 11.26 74 LYS B O 1
ATOM 1340 N N . VAL B 1 75 ? -14.831 -12.361 4.008 1.00 9.10 75 VAL B N 1
ATOM 1341 C CA .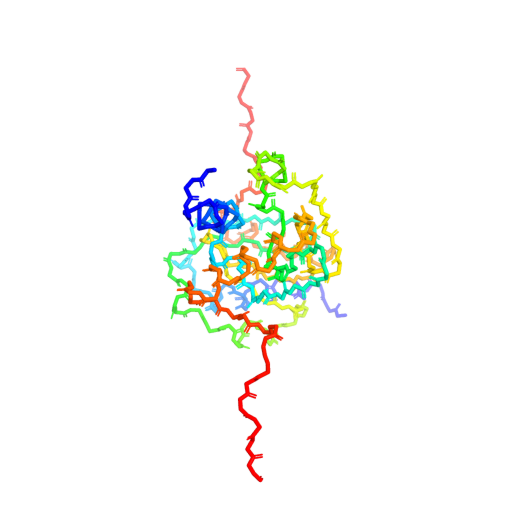 VAL B 1 75 ? -13.633 -11.547 4.337 1.00 13.14 75 VAL B CA 1
ATOM 1342 C C . VAL B 1 75 ? -12.840 -12.046 5.586 1.00 13.16 75 VAL B C 1
ATOM 1343 O O . VAL B 1 75 ? -11.577 -12.159 5.533 1.00 13.09 75 VAL B O 1
ATOM 1347 N N . TYR B 1 76 ? -13.576 -12.332 6.680 1.00 10.51 76 TYR B N 1
ATOM 1348 C CA . TYR B 1 76 ? -12.980 -12.897 7.915 1.00 10.88 76 TYR B CA 1
ATOM 1349 C C . TYR B 1 76 ? -12.268 -14.260 7.649 1.00 11.92 76 TYR B C 1
ATOM 1350 O O . TYR B 1 76 ? -11.246 -14.592 8.260 1.00 13.17 76 TYR B O 1
ATOM 1359 N N . ALA B 1 77 ? -12.795 -15.074 6.736 1.00 12.00 77 ALA B N 1
ATOM 1360 C CA . ALA B 1 77 ? -12.075 -16.331 6.413 1.00 14.93 77 ALA B CA 1
ATOM 1361 C C . ALA B 1 77 ? -10.672 -16.064 5.787 1.00 12.91 77 ALA B C 1
ATOM 1362 O O . ALA B 1 77 ? -9.720 -16.855 6.017 1.00 13.73 77 ALA B O 1
ATOM 1364 N N . GLU B 1 78 ? -10.554 -14.973 5.010 1.00 12.00 78 GLU B N 1
ATOM 1365 C CA . GLU B 1 78 ? -9.279 -14.541 4.404 1.00 13.13 78 GLU B CA 1
ATOM 1366 C C . GLU B 1 78 ? -8.359 -13.963 5.489 1.00 14.23 78 GLU B C 1
ATOM 1367 O O . GLU B 1 78 ? -7.126 -14.105 5.438 1.00 14.40 78 GLU B O 1
ATOM 1373 N N . VAL B 1 79 ? -8.966 -13.266 6.439 1.00 11.99 79 VAL B N 1
ATOM 1374 C CA . VAL B 1 79 ? -8.208 -12.674 7.538 1.00 12.74 79 VAL B CA 1
ATOM 1375 C C . VAL B 1 79 ? -7.548 -13.741 8.431 1.00 13.84 79 VAL B C 1
ATOM 1376 O O . VAL B 1 79 ? -6.407 -13.537 8.944 1.00 17.13 79 VAL B O 1
ATOM 1380 N N . GLU B 1 80 ? -8.254 -14.874 8.614 1.00 16.24 80 GLU B N 1
ATOM 1381 C CA . GLU B 1 80 ? -7.698 -16.046 9.343 1.00 17.30 80 GLU B CA 1
ATOM 1382 C C . GLU B 1 80 ? -6.426 -16.611 8.683 1.00 21.42 80 GLU B C 1
ATOM 1383 O O . GLU B 1 80 ? -5.511 -17.090 9.374 1.00 25.67 80 GLU B O 1
ATOM 1389 N N . LYS B 1 81 ? -6.386 -16.573 7.351 1.00 22.09 81 LYS B N 1
ATOM 1390 C CA . LYS B 1 81 ? -5.221 -17.005 6.607 1.00 21.63 81 LYS B CA 1
ATOM 1391 C C . LYS B 1 81 ? -3.956 -16.116 6.812 1.00 21.44 81 LYS B C 1
ATOM 1392 O O . LYS B 1 81 ? -2.897 -16.459 6.362 1.00 19.85 81 LYS B O 1
ATOM 1398 N N . MET B 1 82 ? -4.064 -15.034 7.582 1.00 26.45 82 MET B N 1
ATOM 1399 C CA . MET B 1 82 ? -3.072 -13.956 7.554 1.00 24.43 82 MET B CA 1
ATOM 1400 C C . MET B 1 82 ? -2.242 -13.706 8.855 1.00 24.02 82 MET B C 1
ATOM 1401 O O . MET B 1 82 ? -1.628 -12.642 9.009 1.00 24.79 82 MET B O 1
ATOM 1406 N N . GLY B 1 83 ? -2.206 -14.669 9.778 1.00 21.22 83 GLY B N 1
ATOM 1407 C CA . GLY B 1 83 ? -1.318 -14.569 10.924 1.00 22.08 83 GLY B CA 1
ATOM 1408 C C . GLY B 1 83 ? -1.704 -13.608 12.055 1.00 25.52 83 GLY B C 1
ATOM 1409 O O . GLY B 1 83 ? -0.854 -13.172 12.855 1.00 24.53 83 GLY B O 1
ATOM 1410 N N . LEU B 1 84 ? -2.998 -13.303 12.125 1.00 29.33 84 LEU B N 1
ATOM 1411 C CA . LEU B 1 84 ? -3.568 -12.365 13.079 1.00 26.09 84 LEU B CA 1
ATOM 1412 C C . LEU B 1 84 ? -4.074 -13.173 14.289 1.00 23.95 84 LEU B C 1
ATOM 1413 O O . LEU B 1 84 ? -4.117 -14.425 14.234 1.00 23.97 84 LEU B O 1
ATOM 1418 N N . LYS B 1 85 ? -4.455 -12.490 15.374 1.00 18.06 85 LYS B N 1
ATOM 1419 C CA . LYS B 1 85 ? -5.222 -13.144 16.437 1.00 17.79 85 LYS B CA 1
ATOM 1420 C C . LYS B 1 85 ? -6.774 -13.109 16.162 1.00 18.64 85 LYS B C 1
ATOM 1421 O O . LYS B 1 85 ? -7.497 -12.157 16.482 1.00 17.84 85 LYS B O 1
ATOM 1427 N N . THR B 1 86 ? -7.240 -14.205 15.582 1.00 20.36 86 THR B N 1
ATOM 1428 C CA . THR B 1 86 ? -8.587 -14.367 15.099 1.00 21.32 86 THR B CA 1
ATOM 1429 C C . THR B 1 86 ? -9.286 -15.234 16.098 1.00 20.72 86 THR B C 1
ATOM 1430 O O . THR B 1 86 ? -9.079 -16.475 16.181 1.00 21.42 86 THR B O 1
ATOM 1434 N N . LEU B 1 87 ? -10.124 -14.544 16.850 1.00 17.18 87 LEU B N 1
ATOM 1435 C CA . LEU B 1 87 ? -10.753 -15.104 18.014 1.00 17.99 87 LEU B CA 1
ATOM 1436 C C . LEU B 1 87 ? -12.252 -15.412 17.842 1.00 21.38 87 LEU B C 1
ATOM 1437 O O . LEU B 1 87 ? -12.983 -15.606 18.828 1.00 21.18 87 LEU B O 1
ATOM 1442 N N . SER B 1 88 ? -12.720 -15.490 16.598 1.00 23.11 88 SER B N 1
ATOM 1443 C CA . SER B 1 88 ? -14.121 -15.783 16.346 1.00 29.22 88 SER B CA 1
ATOM 1444 C C . SER B 1 88 ? -14.427 -17.339 16.429 1.00 31.87 88 SER B C 1
ATOM 1445 O O . SER B 1 88 ? -15.491 -17.727 16.953 1.00 30.97 88 SER B O 1
ATOM 1448 N N . LYS B 1 89 ? -13.477 -18.201 16.007 1.00 33.85 89 LYS B N 1
ATOM 1449 C CA . LYS B 1 89 ? -13.595 -19.686 16.139 1.00 36.14 89 LYS B CA 1
ATOM 1450 C C . LYS B 1 89 ? -13.224 -20.115 17.552 1.00 38.53 89 LYS B C 1
ATOM 1451 O O . LYS B 1 89 ? -12.362 -19.516 18.192 1.00 41.19 89 LYS B O 1
ATOM 1457 N N . LYS B 1 90 ? -13.860 -21.147 18.061 1.00 38.85 90 LYS B N 1
ATOM 1458 C CA . LYS B 1 90 ? -13.370 -21.645 19.326 1.00 40.35 90 LYS B CA 1
ATOM 1459 C C . LYS B 1 90 ? -12.198 -22.642 19.136 1.00 36.33 90 LYS B C 1
ATOM 1460 O O . LYS B 1 90 ? -12.267 -23.609 18.315 1.00 36.54 90 LYS B O 1
ATOM 1466 N N . GLU B 1 91 ? -11.106 -22.345 19.865 1.00 33.64 91 GLU B N 1
ATOM 1467 C CA . GLU B 1 91 ? -9.895 -23.178 19.847 1.00 29.51 91 GLU B CA 1
ATOM 1468 C C . GLU B 1 91 ? -10.334 -24.512 20.474 1.00 26.99 91 GLU B C 1
ATOM 1469 O O . GLU B 1 91 ? -11.455 -24.629 21.021 1.00 28.29 91 GLU B O 1
ATOM 1475 N N . GLN B 1 92 ? -9.483 -25.529 20.374 1.00 23.14 92 GLN B N 1
ATOM 1476 C CA . GLN B 1 92 ? -9.793 -26.819 20.987 1.00 22.79 92 GLN B CA 1
ATOM 1477 C C . GLN B 1 92 ? -9.935 -26.726 22.530 1.00 24.78 92 GLN B C 1
ATOM 1478 O O . GLN B 1 92 ? -8.973 -26.306 23.238 1.00 25.09 92 GLN B O 1
ATOM 1484 N N . ASP B 1 93 ? -11.113 -27.100 23.046 1.00 21.09 93 ASP B N 1
ATOM 1485 C CA . ASP B 1 93 ? -11.235 -27.337 24.493 1.00 25.39 93 ASP B CA 1
ATOM 1486 C C . ASP B 1 93 ? -10.351 -28.576 24.860 1.00 24.59 93 ASP B C 1
ATOM 1487 O O . ASP B 1 93 ? -10.361 -29.612 24.125 1.00 21.14 93 ASP B O 1
ATOM 1492 N N . GLU B 1 94 ? -9.595 -28.498 25.959 1.00 21.91 94 GLU B N 1
ATOM 1493 C CA . GLU B 1 94 ? -8.918 -29.707 26.437 1.00 20.76 94 GLU B CA 1
ATOM 1494 C C . GLU B 1 94 ? -9.987 -30.644 27.085 1.00 26.15 94 GLU B C 1
ATOM 1495 O O . GLU B 1 94 ? -11.157 -30.204 27.386 1.00 24.59 94 GLU B O 1
ATOM 1501 N N . LEU B 1 95 ? -9.599 -31.907 27.321 1.00 26.86 95 LEU B N 1
ATOM 1502 C CA . LEU B 1 95 ? -10.496 -32.880 28.010 1.00 27.80 95 LEU B CA 1
ATOM 1503 C C . LEU B 1 95 ? -10.643 -32.787 29.580 1.00 30.07 95 LEU B C 1
ATOM 1504 O O . LEU B 1 95 ? -10.083 -31.896 30.251 1.00 35.10 95 LEU B O 1
#

CATH classification: 3.30.1360.60

Radius of gyration: 19.89 Å; Cα contacts (8 Å, |Δi|>4): 304; chains: 2; bounding box: 44×69×56 Å

Secondary structure (DSSP, 8-state):
--TTHHHHHHHHHHHHH-GGGEEEEEE-SSEEEEEES-GGGS-HHHHHTSTT--EEEEETTEEEEE--TTHHHHHHHHHTTTTS-B-SS------/--TTHHHHHHHHHHHHH-GGGEEEEEE-SSEEEEEES-GGGS-HHHHTTSTT--EEEEETTEEEEE--TTHHHHHHHHHHTTTS-B-SSPPPPP-

Sequence (190 aa):
SNANKYNKIANELIKIIGEDNIISITHCATRLRVMVKDREIINDKKVEKVDEVKGVFFTSGQYQIILGTGIVNKVYAEVEKMGLKTLSKKEQDELSNANKYNKIANELIKIIGEDNIISITHCATRLRVMVKDREIINDKKVEKVDEVKGVFFTSGQYQIILGTGIVNKVYAEVEKMGLKTLSKKEQDEL

Solvent-accessible surface area: 11534 Å² total; per-residue (Å²): 142,123,101,81,38,44,54,109,3,0,75,63,0,20,150,31,4,24,130,119,6,16,88,7,4,49,46,31,70,46,40,2,18,4,82,12,134,56,63,151,114,10,66,43,133,119,0,68,170,10,74,57,18,141,15,19,55,40,0,60,31,29,0,0,0,34,1,9,100,29,37,0,69,106,0,6,42,28,1,65,157,59,66,30,129,26,65,43,164,166,161,140,126,151,217,144,123,100,69,35,42,44,106,1,0,73,70,0,19,179,38,2,17,110,64,0,18,68,13,0,52,46,47,72,48,61,1,58,0,76,11,42,3,70,116,58,10,69,38,137,121,0,72,172,15,67,60,20,145,15,22,115,73,71,95,24,43,0,7,0,31,0,6,102,31,34,0,65,103,0,10,50,24,0,82,153,47,79,31,122,35,98,45,159,186,162,152,129,151,225

Organism: Clostridioides difficile (strain 630) (NCBI:txid272563)

InterPro domains:
  IPR001127 Phosphotransferase system, sugar-specific permease EIIA type 1 [PF00358] (482-604)
  IPR001127 Phosphotransferase system, sugar-specific permease EIIA type 1 [PS51093] (499-602)
  IPR001127 Phosphotransferase system, sugar-specific permease EIIA type 1 [TIGR00830] (484-600)
  IPR001996 Phosphotransferase system, IIB component, type 1 [PS51098] (4-87)
  IPR003352 Phosphotransferase system, EIIC [PF02378] (110-399)
  IPR011055 Duplicated hybrid motif [G3DSA:2.70.70.10] (472-623)
  IPR011055 Duplicated hybrid motif [SSF51261] (476-613)
  IPR013013 Phosphotransferase system, EIIC component, type 1 [PS51103] (119-475)
  IPR018113 Phosphotransferase system EIIB, cysteine phosphorylation site [PF00367] (10-41)
  IPR018113 Phosphotransferase system EIIB, cysteine phosphorylation site [PS01035] (19-36)
  IPR018113 Phosphotransferase system EIIB, cysteine phosphorylation site [cd00212] (5-81)
  IPR036878 Glucose permease domain IIB [G3DSA:3.30.1360.60] (1-78)
  IPR036878 Glucose permease domain IIB [SSF55604] (8-79)
  IPR050558 Phosphotransferase System Sugar-Specific Components [PTHR30175] (1-495)

Foldseek 3Di:
DDPCLLLVLLVQQCVQLPVVQFQEWEADQFKIKTQGNDPVSRDQVSNCPRPQFVHWDDDDSITITGRHGPSNVSNLVSVVVVPHHYPNPPDDDDD/DDPCLLVVLLVQQCVQLPVVQFQAWADDQFKIWTQGNDCVSHDQVSNCVRPQFPHWDDDDSITITGNHGPSVVSNLVSNVVPPGHYDHDDDDDDD

B-factor: mean 16.76, std 8.32, range [7.07, 53.07]